Protein AF-A0A931WWY1-F1 (afdb_monomer_lite)

pLDDT: mean 83.51, std 12.84, range [44.84, 96.75]

Radius of gyration: 19.04 Å; chains: 1; bounding box: 41×30×62 Å

Secondary structure (DSSP, 8-state):
-EEEEEEEEEESPPSEEEEETTPPPSEEEEEEETTEEEEEEEEE-GGG-EEEEEEEEEEE-SSS--GGGHHHHHHHHHHHHHHHHHHT-TT-EE-S--EEEEEETTSPPEEEEE-----------HHHHHHHHHHHGGGHHHHHHHHHHH-TTS-HHHHHHHHHHHHHHHHHHTT---GGGT--

Foldseek 3Di:
DKKKKKKWFKPPADQKDKDWPPQDFPDKDWDDDPPDIKIKTWGADPLRHTTMIIIIDPDDPDPDDDPVCVVVVVLLVLLLQLLCCVQPNLPMDIDPDMDMDIGDPPDIDIDMDGDDDHDDDDHGDVVSSVCCSVVCSVVSLLSSLCSLLVRPVDPNVSNVVSVVVNVVVVCVVVVVPPVVVVPD

Structure (mmCIF, N/CA/C/O backbone):
data_AF-A0A931WWY1-F1
#
_entry.id   AF-A0A931WWY1-F1
#
loop_
_atom_site.group_PDB
_atom_site.id
_atom_site.type_symbol
_atom_site.label_atom_id
_atom_site.label_alt_id
_atom_site.label_comp_id
_atom_site.label_asym_id
_atom_site.label_entity_id
_atom_site.label_seq_id
_atom_site.pdbx_PDB_ins_code
_atom_site.Cartn_x
_atom_site.Cartn_y
_atom_site.Cartn_z
_atom_site.occupancy
_atom_site.B_iso_or_equiv
_atom_site.auth_seq_id
_atom_site.auth_comp_id
_atom_site.auth_asym_id
_atom_site.auth_atom_id
_atom_site.pdbx_PDB_model_num
ATOM 1 N N . MET A 1 1 ? -23.315 0.913 13.594 1.00 78.38 1 MET A N 1
ATOM 2 C CA . MET A 1 1 ? -22.359 0.467 12.557 1.00 78.38 1 MET A CA 1
ATOM 3 C C . MET A 1 1 ? -20.974 0.439 13.176 1.00 78.38 1 MET A C 1
ATOM 5 O O . MET A 1 1 ? -20.741 1.192 14.117 1.00 78.38 1 MET A O 1
ATOM 9 N N . LYS A 1 2 ? -20.087 -0.450 12.725 1.00 84.12 2 LYS A N 1
ATOM 10 C CA . LYS A 1 2 ? -18.713 -0.528 13.235 1.00 84.12 2 LYS A CA 1
ATOM 11 C C . LYS A 1 2 ? -17.735 -0.017 12.184 1.00 84.12 2 LYS A C 1
ATOM 13 O O . LYS A 1 2 ? -17.986 -0.111 10.980 1.00 84.12 2 LYS A O 1
ATOM 18 N N . THR A 1 3 ? -16.623 0.532 12.655 1.00 88.44 3 THR A N 1
ATOM 19 C CA . THR A 1 3 ? -15.460 0.836 11.819 1.00 88.44 3 THR A CA 1
ATOM 20 C C . THR A 1 3 ? -14.422 -0.250 12.057 1.00 88.44 3 THR A C 1
ATOM 22 O O . THR A 1 3 ? -14.113 -0.553 13.207 1.00 88.44 3 THR A O 1
ATOM 25 N N . CYS A 1 4 ? -13.887 -0.841 10.993 1.00 90.62 4 CYS A N 1
ATOM 26 C CA . CYS A 1 4 ? -12.737 -1.735 11.100 1.00 90.62 4 CYS A CA 1
ATOM 27 C C . CYS A 1 4 ? -11.473 -0.964 10.720 1.00 90.62 4 CYS A C 1
ATOM 29 O O . CYS A 1 4 ? -11.421 -0.336 9.660 1.00 90.62 4 CYS A O 1
ATOM 31 N N . PHE A 1 5 ? -10.450 -1.022 11.566 1.00 92.94 5 PHE A N 1
ATOM 32 C CA . PHE A 1 5 ? -9.111 -0.569 11.222 1.00 92.94 5 PHE A CA 1
ATOM 33 C C . PHE A 1 5 ? -8.254 -1.771 10.872 1.00 92.94 5 PHE A C 1
ATOM 35 O O . PHE A 1 5 ? -8.105 -2.685 11.675 1.00 92.94 5 PHE A O 1
ATOM 42 N N . TYR A 1 6 ? -7.730 -1.773 9.653 1.00 93.69 6 TYR A N 1
ATOM 43 C CA . TYR A 1 6 ? -6.827 -2.797 9.152 1.00 93.69 6 TYR A CA 1
ATOM 44 C C . TYR A 1 6 ? -5.412 -2.231 9.094 1.00 93.69 6 TYR A C 1
ATOM 46 O O . TYR A 1 6 ? -5.209 -1.167 8.508 1.00 93.69 6 TYR A O 1
ATOM 54 N N . TYR A 1 7 ? -4.447 -2.928 9.683 1.00 93.56 7 TYR A N 1
ATOM 55 C CA . TYR A 1 7 ? -3.092 -2.424 9.861 1.00 93.56 7 TYR A CA 1
ATOM 56 C C . TYR A 1 7 ? -2.078 -3.226 9.049 1.00 93.56 7 TYR A C 1
ATOM 58 O O . TYR A 1 7 ? -2.056 -4.459 9.074 1.00 93.56 7 TYR A O 1
ATOM 66 N N . TRP A 1 8 ? -1.189 -2.501 8.374 1.00 94.50 8 TRP A N 1
ATOM 67 C CA . TRP A 1 8 ? 0.044 -3.025 7.800 1.00 94.50 8 TRP A CA 1
ATOM 68 C C . TRP A 1 8 ? 1.225 -2.374 8.508 1.00 94.50 8 TRP A C 1
ATOM 70 O O . TRP A 1 8 ? 1.466 -1.179 8.332 1.00 94.50 8 TRP A O 1
ATOM 80 N N . LEU A 1 9 ? 1.961 -3.155 9.296 1.00 91.44 9 LEU A N 1
ATOM 81 C CA . LEU A 1 9 ? 3.210 -2.694 9.896 1.00 91.44 9 LEU A CA 1
ATOM 82 C C . LEU A 1 9 ? 4.316 -2.728 8.845 1.00 91.44 9 LEU A C 1
ATOM 84 O O . LEU A 1 9 ? 4.409 -3.679 8.064 1.00 91.44 9 LEU A O 1
ATOM 88 N N . ILE A 1 10 ? 5.135 -1.685 8.825 1.00 90.44 10 ILE A N 1
ATOM 89 C CA . ILE A 1 10 ? 6.253 -1.536 7.898 1.00 90.44 10 ILE A CA 1
ATOM 90 C C . ILE A 1 10 ? 7.523 -1.888 8.669 1.00 90.44 10 ILE A C 1
ATOM 92 O O . ILE A 1 10 ? 7.716 -1.425 9.790 1.00 90.44 10 ILE A O 1
ATOM 96 N N . GLU A 1 11 ? 8.363 -2.749 8.100 1.00 84.38 11 GLU A N 1
ATOM 97 C CA . GLU A 1 11 ? 9.633 -3.107 8.724 1.00 84.38 11 GLU A CA 1
ATOM 98 C C . GLU A 1 11 ? 10.686 -2.028 8.438 1.00 84.38 11 GLU A C 1
ATOM 100 O O . GLU A 1 11 ? 10.772 -1.566 7.302 1.00 84.38 11 GLU A O 1
ATOM 105 N N . PRO A 1 12 ? 11.517 -1.643 9.421 1.00 77.38 12 PRO A N 1
ATOM 106 C CA . PRO A 1 12 ? 11.549 -2.149 10.795 1.00 77.38 12 PRO A CA 1
ATOM 107 C C . PRO A 1 12 ? 10.397 -1.620 11.657 1.00 77.38 12 PRO A C 1
ATOM 109 O O . PRO A 1 12 ? 10.071 -0.435 11.622 1.00 77.38 12 PRO A O 1
ATOM 112 N N . ILE A 1 13 ? 9.833 -2.488 12.495 1.00 71.31 13 ILE A N 1
ATOM 113 C CA . ILE A 1 13 ? 8.749 -2.092 13.398 1.00 71.31 13 ILE A CA 1
ATOM 114 C C . ILE A 1 13 ? 9.356 -1.376 14.617 1.00 71.31 13 ILE A C 1
ATOM 116 O O . ILE A 1 13 ? 10.347 -1.867 15.163 1.00 71.31 13 ILE A O 1
ATOM 120 N N . PRO A 1 14 ? 8.806 -0.229 15.062 1.00 64.69 14 PRO A N 1
ATOM 121 C CA . PRO A 1 14 ? 9.250 0.418 16.294 1.00 64.69 14 PRO A CA 1
ATOM 122 C C . PRO A 1 14 ? 9.032 -0.482 17.520 1.00 64.69 14 PRO A C 1
ATOM 124 O O . PRO A 1 14 ? 8.187 -1.373 17.492 1.00 64.69 14 PRO A O 1
ATOM 127 N N . HIS A 1 15 ? 9.756 -0.203 18.611 1.00 55.88 15 HIS A N 1
ATOM 128 C CA . HIS A 1 15 ? 9.633 -0.945 19.875 1.00 55.88 15 HIS A CA 1
ATOM 129 C C . HIS A 1 15 ? 8.193 -1.055 20.378 1.00 55.88 15 HIS A C 1
ATOM 131 O O . HIS A 1 15 ? 7.748 -2.123 20.794 1.00 55.88 15 HIS A O 1
ATOM 137 N N . GLU A 1 16 ? 7.481 0.062 20.295 1.00 63.44 16 GLU A N 1
ATOM 138 C CA . GLU A 1 16 ? 6.078 0.170 20.638 1.00 63.44 16 GLU A CA 1
ATOM 139 C C . GLU A 1 16 ? 5.353 0.734 19.422 1.00 63.44 16 GLU A C 1
ATOM 141 O O . GLU A 1 16 ? 5.654 1.823 18.925 1.00 63.44 16 GLU A O 1
ATOM 146 N N . PHE A 1 17 ? 4.412 -0.045 18.909 1.00 72.69 17 PHE A N 1
ATOM 147 C CA . PHE A 1 17 ? 3.371 0.455 18.037 1.00 72.69 17 PHE A CA 1
ATOM 148 C C . PHE A 1 17 ? 2.199 0.859 18.930 1.00 72.69 17 PHE A C 1
ATOM 150 O O . PHE A 1 17 ? 1.671 0.022 19.660 1.00 72.69 17 PHE A O 1
ATOM 157 N N . GLU A 1 18 ? 1.776 2.117 18.847 1.00 79.12 18 GLU A N 1
ATOM 158 C CA . GLU A 1 18 ? 0.532 2.583 19.454 1.00 79.12 18 GLU A CA 1
ATOM 159 C C . GLU A 1 18 ? -0.222 3.459 18.445 1.00 79.12 18 GLU A C 1
ATOM 161 O O . GLU A 1 18 ? 0.297 4.453 17.933 1.00 79.12 18 GLU A O 1
ATOM 166 N N . ASP A 1 19 ? -1.453 3.063 18.135 1.00 83.69 19 ASP A N 1
ATOM 167 C CA . ASP A 1 19 ? -2.413 3.877 17.395 1.00 83.69 19 ASP A CA 1
ATOM 168 C C . ASP A 1 19 ? -3.524 4.302 18.358 1.00 83.69 19 ASP A C 1
ATOM 170 O O . ASP A 1 19 ? -4.291 3.473 18.870 1.00 83.69 19 ASP A O 1
ATOM 174 N N . THR A 1 20 ? -3.585 5.604 18.620 1.00 85.19 20 THR A N 1
ATOM 175 C CA . THR A 1 20 ? -4.569 6.238 19.499 1.00 85.19 20 THR A CA 1
ATOM 176 C C . THR A 1 20 ? -5.423 7.229 18.711 1.00 85.19 20 THR A C 1
ATOM 178 O O . THR A 1 20 ? -5.192 7.509 17.535 1.00 85.19 20 THR A O 1
ATOM 181 N N . SER A 1 21 ? -6.430 7.813 19.360 1.00 80.88 21 SER A N 1
ATOM 182 C CA . SER A 1 21 ? -7.186 8.930 18.781 1.00 80.88 21 SER A CA 1
ATOM 183 C C . SER A 1 21 ? -6.345 10.183 18.507 1.00 80.88 21 SER A C 1
ATOM 185 O O . SER A 1 21 ? -6.802 11.055 17.775 1.00 80.88 21 SER A O 1
ATOM 187 N N . GLU A 1 22 ? -5.153 10.291 19.096 1.00 84.25 22 GLU A N 1
ATOM 188 C CA . GLU A 1 22 ? -4.250 11.438 18.938 1.00 84.25 22 GLU A CA 1
ATOM 189 C C . GLU A 1 22 ? -3.204 11.220 17.837 1.00 84.25 22 GLU A C 1
ATOM 191 O O . GLU A 1 22 ? -2.505 12.158 17.460 1.00 84.25 22 GLU A O 1
ATOM 196 N N . SER A 1 23 ? -3.098 10.005 17.291 1.00 87.62 23 SER A N 1
ATOM 197 C CA . SER A 1 23 ? -2.158 9.687 16.220 1.00 87.62 23 SER A CA 1
ATOM 198 C C . SER A 1 23 ? -2.485 10.492 14.957 1.00 87.62 23 SER A C 1
ATOM 200 O O . SER A 1 23 ? -3.556 10.345 14.361 1.00 87.62 23 SER A O 1
ATOM 202 N N . ILE A 1 24 ? -1.540 11.331 14.524 1.00 90.25 24 ILE A N 1
ATOM 203 C CA . ILE A 1 24 ? -1.683 12.177 13.334 1.00 90.25 24 ILE A CA 1
ATOM 204 C C . ILE A 1 24 ? -1.045 11.462 12.136 1.00 90.25 24 ILE A C 1
ATOM 206 O O . ILE A 1 24 ? 0.158 11.189 12.158 1.00 90.25 24 ILE A O 1
ATOM 210 N N . PRO A 1 25 ? -1.811 11.158 11.076 1.00 94.06 25 PRO A N 1
ATOM 211 C CA . PRO A 1 25 ? -1.250 10.558 9.878 1.00 94.06 25 PRO A CA 1
ATOM 212 C C . PRO A 1 25 ? -0.374 11.562 9.130 1.00 94.06 25 PRO A C 1
ATOM 214 O O . PRO A 1 25 ? -0.701 12.744 9.025 1.00 94.06 25 PRO A O 1
ATOM 217 N N . ALA A 1 26 ? 0.708 11.070 8.530 1.00 93.12 26 ALA A N 1
ATOM 218 C CA . ALA A 1 26 ? 1.536 11.861 7.626 1.00 93.12 26 ALA A CA 1
ATOM 219 C C . ALA A 1 26 ? 0.740 12.280 6.383 1.00 93.12 26 ALA A C 1
ATOM 221 O O . ALA A 1 26 ? 0.888 13.389 5.877 1.00 93.12 26 ALA A O 1
ATOM 222 N N . PHE A 1 27 ? -0.127 11.385 5.903 1.00 94.94 27 PHE A N 1
ATOM 223 C CA . PHE A 1 27 ? -1.148 11.699 4.915 1.00 94.94 27 PHE A CA 1
ATOM 224 C C . PHE A 1 27 ? -2.323 10.723 4.993 1.00 94.94 27 PHE A C 1
ATOM 226 O O . PHE A 1 27 ? -2.181 9.588 5.453 1.00 94.94 27 PHE A O 1
ATOM 233 N N . GLU A 1 28 ? -3.457 11.145 4.430 1.00 96.25 28 GLU A N 1
ATOM 234 C CA . GLU A 1 28 ? -4.631 10.304 4.191 1.00 96.25 28 GLU A CA 1
ATOM 235 C C . GLU A 1 28 ? -5.062 10.367 2.722 1.00 96.25 28 GLU A C 1
ATOM 237 O O . GLU A 1 28 ? -4.951 11.408 2.065 1.00 96.25 28 GLU A O 1
ATOM 242 N N . ILE A 1 29 ? -5.545 9.241 2.195 1.00 94.75 29 ILE A N 1
ATOM 243 C CA . ILE A 1 29 ? -6.011 9.088 0.816 1.00 94.75 29 ILE A CA 1
ATOM 244 C C . ILE A 1 29 ? -7.332 8.305 0.818 1.00 94.75 29 ILE A C 1
ATOM 246 O O . ILE A 1 29 ? -7.396 7.211 1.388 1.00 94.75 29 ILE A O 1
ATOM 250 N N . PRO A 1 30 ? -8.391 8.810 0.159 1.00 95.31 30 PRO A N 1
ATOM 251 C CA . PRO A 1 30 ? -9.622 8.053 -0.016 1.00 95.31 30 PRO A CA 1
ATOM 252 C C . PRO A 1 30 ? -9.432 6.937 -1.053 1.00 95.31 30 PRO A C 1
ATOM 254 O O . PRO A 1 30 ? -9.005 7.183 -2.181 1.00 95.31 30 PRO A O 1
ATOM 257 N N . ILE A 1 31 ? -9.811 5.713 -0.694 1.00 92.50 31 ILE A N 1
ATOM 258 C CA . ILE A 1 31 ? -9.846 4.542 -1.573 1.00 92.50 31 ILE A CA 1
ATOM 259 C C . ILE A 1 31 ? -11.309 4.229 -1.883 1.00 92.50 31 ILE A C 1
ATOM 261 O O . ILE A 1 31 ? -12.084 3.876 -0.994 1.00 92.50 31 ILE A O 1
ATOM 265 N N . ARG A 1 32 ? -11.707 4.374 -3.149 1.00 90.00 32 ARG A N 1
ATOM 266 C CA . ARG A 1 32 ? -13.070 4.063 -3.599 1.00 90.00 32 ARG A CA 1
ATOM 267 C C . ARG A 1 32 ? -13.153 2.613 -4.056 1.00 90.00 32 ARG A C 1
ATOM 269 O O . ARG A 1 32 ? -12.385 2.202 -4.922 1.00 90.00 32 ARG A O 1
ATOM 276 N N . PHE A 1 33 ? -14.108 1.866 -3.514 1.00 86.12 33 PHE A N 1
ATOM 277 C CA . PHE A 1 33 ? -14.400 0.498 -3.928 1.00 86.12 33 PHE A CA 1
ATOM 278 C C . PHE A 1 33 ? -15.914 0.316 -4.058 1.00 86.12 33 PHE A C 1
ATOM 280 O O . PHE A 1 33 ? -16.656 0.368 -3.077 1.00 86.12 33 PHE A O 1
ATOM 287 N N . GLY A 1 34 ? -16.388 0.171 -5.297 1.00 86.06 34 GLY A N 1
ATOM 288 C CA . GLY A 1 34 ? -17.818 0.246 -5.593 1.00 86.06 34 GLY A CA 1
ATOM 289 C C . GLY A 1 34 ? -18.390 1.617 -5.215 1.00 86.06 34 GLY A C 1
ATOM 290 O O . GLY A 1 34 ? -17.890 2.651 -5.655 1.00 86.06 34 GLY A O 1
ATOM 291 N N . THR A 1 35 ? -19.436 1.622 -4.389 1.00 86.12 35 THR A N 1
ATOM 292 C CA . THR A 1 35 ? -20.101 2.834 -3.880 1.00 86.12 35 THR A CA 1
ATOM 293 C C . THR A 1 35 ? -19.552 3.313 -2.534 1.00 86.12 35 THR A C 1
ATOM 295 O O . THR A 1 35 ? -19.934 4.385 -2.064 1.00 86.12 35 THR A O 1
ATOM 298 N N . VAL A 1 36 ? -18.654 2.547 -1.906 1.00 88.81 36 VAL A N 1
ATOM 299 C CA . VAL A 1 36 ? -18.123 2.835 -0.569 1.00 88.81 36 VAL A CA 1
ATOM 300 C C . VAL A 1 36 ? -16.744 3.482 -0.681 1.00 88.81 36 VAL A C 1
ATOM 302 O O . VAL A 1 36 ? -15.930 3.134 -1.539 1.00 88.81 36 VAL A O 1
ATOM 305 N N . THR A 1 37 ? -16.482 4.455 0.193 1.00 91.38 37 THR A N 1
ATOM 306 C CA . THR A 1 37 ? -15.162 5.079 0.336 1.00 91.38 37 THR A CA 1
ATOM 307 C C . THR A 1 37 ? -14.530 4.645 1.652 1.00 91.38 37 THR A C 1
ATOM 309 O O . THR A 1 37 ? -15.119 4.796 2.724 1.00 91.38 37 THR A O 1
ATOM 312 N N . HIS A 1 38 ? -13.320 4.115 1.548 1.00 93.50 38 HIS A N 1
ATOM 313 C CA . HIS A 1 38 ? -12.429 3.780 2.650 1.00 93.50 38 HIS A CA 1
ATOM 314 C C . HIS A 1 38 ? -11.319 4.829 2.735 1.00 93.50 38 HIS A C 1
ATOM 316 O O . HIS A 1 38 ? -11.075 5.547 1.765 1.00 93.50 38 HIS A O 1
ATOM 322 N N . THR A 1 39 ? -10.623 4.915 3.865 1.00 95.88 39 THR A N 1
ATOM 323 C CA . THR A 1 39 ? -9.515 5.872 4.023 1.00 95.88 39 THR A CA 1
ATOM 324 C C . THR A 1 39 ? -8.233 5.131 4.340 1.00 95.88 39 THR A C 1
ATOM 326 O O . THR A 1 39 ? -8.159 4.450 5.359 1.00 95.88 39 THR A O 1
ATOM 329 N N . LEU A 1 40 ? -7.230 5.260 3.476 1.00 96.75 40 LEU A N 1
ATOM 330 C CA . LEU A 1 40 ? -5.870 4.807 3.742 1.00 96.75 40 LEU A CA 1
ATOM 331 C C . LEU A 1 40 ? -5.091 5.947 4.388 1.00 96.75 40 LEU A C 1
ATOM 333 O O . LEU A 1 40 ? -5.066 7.051 3.853 1.00 96.75 40 LEU A O 1
ATOM 337 N N . ALA A 1 41 ? -4.423 5.667 5.494 1.00 96.62 41 ALA A N 1
ATOM 338 C CA . ALA A 1 41 ? -3.564 6.605 6.193 1.00 96.62 41 ALA A CA 1
ATOM 339 C C . ALA A 1 41 ? -2.168 5.998 6.364 1.00 96.62 41 ALA A C 1
ATOM 341 O O . ALA A 1 41 ? -2.055 4.818 6.702 1.00 96.62 41 ALA A O 1
ATOM 342 N N . LEU A 1 42 ? -1.119 6.789 6.133 1.00 95.38 42 LEU A N 1
ATOM 343 C CA . LEU A 1 42 ? 0.262 6.408 6.439 1.00 95.38 42 LEU A CA 1
ATOM 344 C C . LEU A 1 42 ? 0.733 7.180 7.665 1.00 95.38 42 LEU A C 1
ATOM 346 O O . LEU A 1 42 ? 0.598 8.402 7.718 1.00 95.38 42 LEU A O 1
ATOM 350 N N . PHE A 1 43 ? 1.333 6.473 8.612 1.00 93.38 43 PHE A N 1
ATOM 351 C CA . PHE A 1 43 ? 1.896 7.044 9.824 1.00 93.38 43 PHE A CA 1
ATOM 352 C C . PHE A 1 43 ? 3.411 6.936 9.780 1.00 93.38 43 PHE A C 1
ATOM 354 O O . PHE A 1 43 ? 3.977 5.908 9.391 1.00 93.38 43 PHE A O 1
ATOM 361 N N . VAL A 1 44 ? 4.059 8.031 10.159 1.00 89.81 44 VAL A N 1
ATOM 362 C CA . VAL A 1 44 ? 5.512 8.134 10.208 1.00 89.81 44 VAL A CA 1
ATOM 363 C C . VAL A 1 44 ? 5.935 8.444 11.632 1.00 89.81 44 VAL A C 1
ATOM 365 O O . VAL A 1 44 ? 5.272 9.210 12.326 1.00 89.81 44 VAL A O 1
ATOM 368 N N . GLY A 1 45 ? 7.032 7.833 12.054 1.00 83.75 45 GLY A N 1
ATOM 369 C CA . GLY A 1 45 ? 7.651 8.100 13.340 1.00 83.75 45 GLY A CA 1
ATOM 370 C C . GLY A 1 45 ? 8.624 9.268 13.278 1.00 83.75 45 GLY A C 1
ATOM 371 O O . GLY A 1 45 ? 8.730 9.992 12.280 1.00 83.75 45 GLY A O 1
ATOM 372 N N . ASP A 1 46 ? 9.411 9.387 14.341 1.00 77.44 46 ASP A N 1
ATOM 373 C CA . ASP A 1 46 ? 10.484 10.368 14.431 1.00 77.44 46 ASP A CA 1
ATOM 374 C C . ASP A 1 46 ? 11.474 10.229 13.264 1.00 77.44 46 ASP A C 1
ATOM 376 O O . ASP A 1 46 ? 11.959 9.143 12.937 1.00 77.44 46 ASP A O 1
ATOM 380 N N . GLY A 1 47 ? 11.784 11.355 12.616 1.00 76.44 47 GLY A N 1
ATOM 381 C CA . GLY A 1 47 ? 12.654 11.388 11.435 1.00 76.44 47 GLY A CA 1
ATOM 382 C C . GLY A 1 47 ? 11.970 10.994 10.120 1.00 76.44 47 GLY A C 1
ATOM 383 O O . GLY A 1 47 ? 12.654 10.828 9.111 1.00 76.44 47 GLY A O 1
ATOM 384 N N . GLY A 1 48 ? 10.640 10.857 10.109 1.00 81.56 48 GLY A N 1
ATOM 385 C CA . GLY A 1 48 ? 9.854 10.585 8.904 1.00 81.56 48 GLY A CA 1
ATOM 386 C C . GLY A 1 48 ? 9.822 9.112 8.493 1.00 81.56 48 GLY A C 1
ATOM 387 O O . GLY A 1 48 ? 9.303 8.796 7.430 1.00 81.56 48 GLY A O 1
ATOM 388 N N . LEU A 1 49 ? 10.347 8.198 9.309 1.00 84.25 49 LEU A N 1
ATOM 389 C CA . LEU A 1 49 ? 10.338 6.765 9.011 1.00 84.25 49 LEU A CA 1
ATOM 39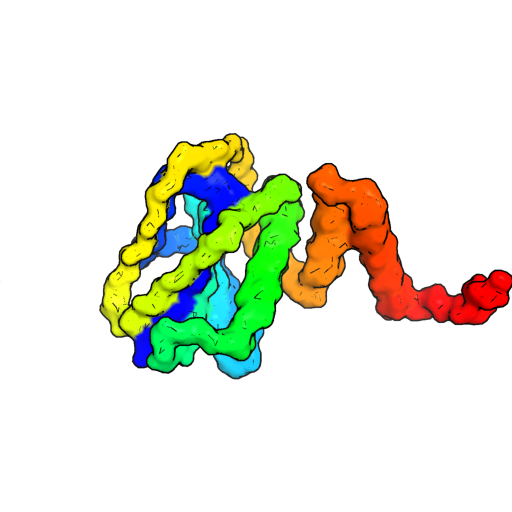0 C C . LEU A 1 49 ? 8.900 6.228 8.928 1.00 84.25 49 LEU A C 1
ATOM 392 O O . LEU A 1 49 ? 8.175 6.356 9.916 1.00 84.25 49 LEU A O 1
ATOM 396 N N . PRO A 1 50 ? 8.468 5.614 7.809 1.00 89.81 50 PRO A N 1
ATOM 397 C CA . PRO A 1 50 ? 7.170 4.947 7.745 1.00 89.81 50 PRO A CA 1
ATOM 398 C C . PRO A 1 50 ? 7.092 3.827 8.789 1.00 89.81 50 PRO A C 1
ATOM 400 O O . PRO A 1 50 ? 7.932 2.935 8.787 1.00 89.81 50 PRO A O 1
ATOM 403 N N . GLN A 1 51 ? 6.094 3.874 9.673 1.00 89.44 51 GLN A N 1
ATOM 404 C CA . GLN A 1 51 ? 5.924 2.875 10.739 1.00 89.44 51 GLN A CA 1
ATOM 405 C C . GLN A 1 51 ? 4.807 1.890 10.412 1.00 89.44 51 GLN A C 1
ATOM 407 O O . GLN A 1 51 ? 4.951 0.678 10.563 1.00 89.44 51 GLN A O 1
ATOM 412 N N . TYR A 1 52 ? 3.670 2.411 9.959 1.00 92.62 52 TYR A N 1
ATOM 413 C CA . TYR A 1 52 ? 2.523 1.598 9.597 1.00 92.62 52 TYR A CA 1
ATOM 414 C C . TYR A 1 52 ? 1.590 2.350 8.659 1.00 92.62 52 TYR A C 1
ATOM 416 O O . TYR A 1 52 ? 1.566 3.582 8.603 1.00 92.62 52 TYR A O 1
ATOM 424 N N . ALA A 1 53 ? 0.777 1.584 7.945 1.00 95.00 53 ALA A N 1
ATOM 425 C CA . ALA A 1 53 ? -0.382 2.089 7.240 1.00 95.00 53 ALA A CA 1
ATOM 426 C C . ALA A 1 53 ? -1.657 1.503 7.845 1.00 95.00 53 ALA A C 1
ATOM 428 O O . ALA A 1 53 ? -1.708 0.328 8.211 1.00 95.00 53 ALA A O 1
ATOM 429 N N . ARG A 1 54 ? -2.695 2.331 7.925 1.00 95.19 54 ARG A N 1
ATOM 430 C CA . ARG A 1 54 ? -4.015 1.969 8.440 1.00 95.19 54 ARG A CA 1
ATOM 431 C C . ARG A 1 54 ? -5.050 2.186 7.353 1.00 95.19 54 ARG A C 1
ATOM 433 O O . ARG A 1 54 ? -5.175 3.294 6.835 1.00 95.19 54 ARG A O 1
ATOM 440 N N . LEU A 1 55 ? -5.833 1.160 7.044 1.00 95.56 55 LEU A N 1
ATOM 441 C CA . LEU A 1 55 ? -7.030 1.299 6.227 1.00 95.56 55 LEU A CA 1
ATOM 442 C C . LEU A 1 55 ? -8.268 1.317 7.123 1.00 95.56 55 LEU A C 1
ATOM 444 O O . LEU A 1 55 ? -8.565 0.354 7.831 1.00 95.56 55 LEU A O 1
ATOM 448 N N . ARG A 1 56 ? -9.011 2.420 7.062 1.00 94.38 56 ARG A N 1
ATOM 449 C CA . ARG A 1 56 ? -10.321 2.579 7.686 1.00 94.38 56 ARG A CA 1
ATOM 450 C C . ARG A 1 56 ? -11.403 2.016 6.774 1.00 94.38 56 ARG A C 1
ATOM 452 O O . ARG A 1 56 ? -11.762 2.629 5.767 1.00 94.38 56 ARG A O 1
ATOM 459 N N . LEU A 1 57 ? -11.950 0.872 7.167 1.00 92.19 57 LEU A N 1
ATOM 460 C CA . LEU A 1 57 ? -13.102 0.245 6.537 1.00 92.19 57 LEU A CA 1
ATOM 461 C C . LEU A 1 57 ? -14.389 0.728 7.218 1.00 92.19 57 LEU A C 1
ATOM 463 O O . LEU A 1 57 ? -14.678 0.392 8.368 1.00 92.19 57 LEU A O 1
ATOM 467 N N . SER A 1 58 ? -15.148 1.543 6.492 1.00 86.75 58 SER A N 1
ATOM 468 C CA . SER A 1 58 ? -16.469 2.029 6.890 1.00 86.75 58 SER A CA 1
ATOM 469 C C . SER A 1 58 ? -17.556 0.975 6.650 1.00 86.75 58 SER A C 1
ATOM 471 O O . SER A 1 58 ? -17.405 0.109 5.790 1.00 86.75 58 SER A O 1
ATOM 473 N N . ASN A 1 59 ? -18.682 1.118 7.352 1.00 83.75 59 ASN A N 1
ATOM 474 C CA . ASN A 1 59 ? -19.923 0.363 7.131 1.00 83.75 59 ASN A CA 1
ATOM 475 C C . ASN A 1 59 ? -19.801 -1.150 7.351 1.00 83.75 59 ASN A C 1
ATOM 477 O O . ASN A 1 59 ? -20.381 -1.941 6.612 1.00 83.75 59 ASN A O 1
ATOM 481 N N . ILE A 1 60 ? -19.064 -1.556 8.384 1.00 85.56 60 ILE A N 1
ATOM 482 C CA . ILE A 1 60 ? -18.954 -2.964 8.748 1.00 85.56 60 ILE A CA 1
ATOM 483 C C . ILE A 1 60 ? -20.100 -3.343 9.701 1.00 85.56 60 ILE A C 1
ATOM 485 O O . ILE A 1 60 ? -20.285 -2.722 10.754 1.00 85.56 60 ILE A O 1
ATOM 489 N N . GLU A 1 61 ? -20.886 -4.349 9.310 1.00 82.31 61 GLU A N 1
ATOM 490 C CA . GLU A 1 61 ? -22.043 -4.841 10.076 1.00 82.31 61 GLU A CA 1
ATOM 491 C C . GLU A 1 61 ? -21.644 -5.875 11.138 1.00 82.31 61 GLU A C 1
ATOM 493 O O . GLU A 1 61 ? -22.144 -5.843 12.261 1.00 82.31 61 GLU A O 1
ATOM 498 N N . THR A 1 62 ? -20.702 -6.759 10.805 1.00 82.19 62 THR A N 1
ATOM 499 C CA . THR A 1 62 ? -20.244 -7.871 11.653 1.00 82.19 62 THR A CA 1
ATOM 500 C C . THR A 1 62 ? -18.778 -7.713 12.036 1.00 82.19 62 THR A C 1
ATOM 502 O O . THR A 1 62 ? -18.016 -7.125 11.283 1.00 82.19 62 THR A O 1
ATOM 505 N N . GLU A 1 63 ? -18.329 -8.302 13.146 1.00 83.50 63 GLU A N 1
ATOM 506 C CA . GLU A 1 63 ? -16.900 -8.334 13.53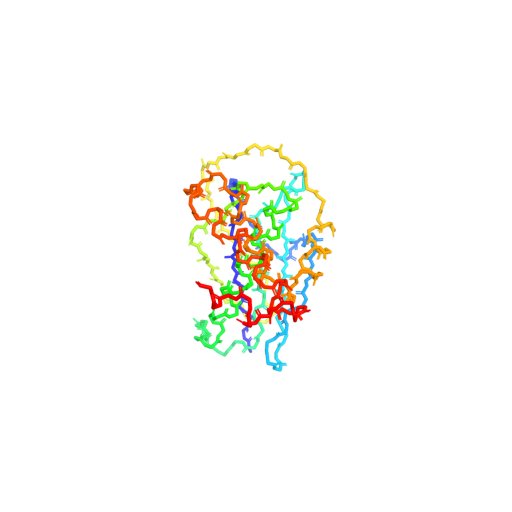6 1.00 83.50 63 GLU A CA 1
ATOM 507 C C . GLU A 1 63 ? -16.069 -9.313 12.691 1.00 83.50 63 GLU A C 1
ATOM 509 O O . GLU A 1 63 ? -15.258 -10.078 13.196 1.00 83.50 63 GLU A O 1
ATOM 514 N N . ASN A 1 64 ? -16.289 -9.293 11.382 1.00 83.12 64 ASN A N 1
ATOM 515 C CA . ASN A 1 64 ? -15.570 -10.063 10.388 1.00 83.12 64 ASN A CA 1
ATOM 516 C C . ASN A 1 64 ? -15.324 -9.166 9.179 1.00 83.12 64 ASN A C 1
ATOM 518 O O . ASN A 1 64 ? -16.193 -8.383 8.789 1.00 83.12 64 ASN A O 1
ATOM 522 N N . ILE A 1 65 ? -14.143 -9.295 8.579 1.00 85.81 65 ILE A N 1
ATOM 523 C CA . ILE A 1 65 ? -13.835 -8.617 7.322 1.00 85.81 65 ILE A CA 1
ATOM 524 C C . ILE A 1 65 ? -14.607 -9.335 6.210 1.00 85.81 65 ILE A C 1
ATOM 526 O O . ILE A 1 65 ? -14.412 -10.539 6.034 1.00 85.81 65 ILE A O 1
ATOM 530 N N . PRO A 1 66 ? -15.460 -8.635 5.444 1.00 86.31 66 PRO A N 1
ATOM 531 C CA . PRO A 1 66 ? -16.171 -9.248 4.332 1.00 86.31 66 PRO A CA 1
ATOM 532 C C . PRO A 1 66 ? -15.196 -9.787 3.282 1.00 86.31 66 PRO A C 1
ATOM 534 O O . PRO A 1 66 ? -14.306 -9.063 2.833 1.00 86.31 66 PRO A O 1
ATOM 537 N N . GLU A 1 67 ? -15.399 -11.024 2.825 1.00 87.62 67 GLU A N 1
ATOM 538 C CA . GLU A 1 67 ? -14.531 -11.651 1.815 1.00 87.62 67 GLU A CA 1
ATOM 539 C C . GLU A 1 67 ? -14.436 -10.825 0.523 1.00 87.62 67 GLU A C 1
ATOM 541 O O . GLU A 1 67 ? -13.374 -10.732 -0.090 1.00 87.62 67 GLU A O 1
ATOM 546 N N . ALA A 1 68 ? -15.521 -10.135 0.157 1.00 88.38 68 ALA A N 1
ATOM 547 C CA . ALA A 1 68 ? -15.579 -9.250 -1.004 1.00 88.38 68 ALA A CA 1
ATOM 548 C C . ALA A 1 68 ? -14.564 -8.086 -0.960 1.00 88.38 68 ALA A C 1
ATOM 550 O O . ALA A 1 68 ? -14.229 -7.525 -2.003 1.00 88.38 68 ALA A O 1
ATOM 551 N N . ILE A 1 69 ? -14.071 -7.717 0.228 1.00 90.12 69 ILE A N 1
ATOM 552 C CA . ILE A 1 69 ? -13.094 -6.636 0.434 1.00 90.12 69 ILE A CA 1
ATOM 553 C C . ILE A 1 69 ? -11.647 -7.158 0.372 1.00 90.12 69 ILE A C 1
ATOM 555 O O . ILE A 1 69 ? -10.729 -6.380 0.111 1.00 90.12 69 ILE A O 1
ATOM 559 N N . LEU A 1 70 ? -11.415 -8.466 0.533 1.00 90.50 70 LEU A N 1
ATOM 560 C CA . LEU A 1 70 ? -10.065 -9.049 0.552 1.00 90.50 70 LEU A CA 1
ATOM 561 C C . LEU A 1 70 ? -9.231 -8.734 -0.706 1.00 90.50 70 LEU A C 1
ATOM 563 O O . LEU A 1 70 ? -8.065 -8.366 -0.547 1.00 90.50 70 LEU A O 1
ATOM 567 N N . PRO A 1 71 ? -9.778 -8.781 -1.941 1.00 91.81 71 PRO A N 1
ATOM 568 C CA . PRO A 1 71 ? -9.007 -8.420 -3.133 1.00 91.81 71 PRO A CA 1
ATOM 569 C C . PRO A 1 71 ? -8.543 -6.959 -3.122 1.00 91.81 71 PRO A C 1
ATOM 571 O O . PRO A 1 71 ? -7.434 -6.646 -3.553 1.00 91.81 71 PRO A O 1
ATOM 574 N N . MET A 1 72 ? -9.373 -6.056 -2.595 1.00 93.38 72 MET A N 1
ATOM 575 C CA . MET A 1 72 ? -9.038 -4.639 -2.461 1.00 93.38 72 MET A CA 1
ATOM 576 C C . MET A 1 72 ? -7.948 -4.431 -1.407 1.00 93.38 72 MET A C 1
ATOM 578 O O . MET A 1 72 ? -6.992 -3.709 -1.677 1.00 93.38 72 MET A O 1
ATOM 582 N N . LEU A 1 73 ? -8.029 -5.113 -0.259 1.00 93.50 73 LEU A N 1
ATOM 583 C CA . LEU A 1 73 ? -6.970 -5.086 0.757 1.00 93.50 73 LEU A CA 1
ATOM 584 C C . LEU A 1 73 ? -5.629 -5.538 0.182 1.00 93.50 73 LEU A C 1
ATOM 586 O O . LEU A 1 73 ? -4.622 -4.860 0.376 1.00 93.50 73 LEU A O 1
ATOM 590 N N . GLN A 1 74 ? -5.622 -6.644 -0.562 1.00 93.19 74 GLN A N 1
ATOM 591 C CA . GLN A 1 74 ? -4.414 -7.147 -1.207 1.00 93.19 74 GLN A CA 1
ATOM 592 C C . GLN A 1 74 ? -3.873 -6.150 -2.241 1.00 93.19 74 GLN A C 1
ATOM 594 O O . GLN A 1 74 ? -2.687 -5.832 -2.217 1.00 93.19 74 GLN A O 1
ATOM 599 N N . SER A 1 75 ? -4.734 -5.592 -3.097 1.00 93.50 75 SER A N 1
ATOM 600 C CA . SER A 1 75 ? -4.318 -4.605 -4.100 1.00 93.50 75 SER A CA 1
ATOM 601 C C . SER A 1 75 ? -3.754 -3.330 -3.470 1.00 93.50 75 SER A C 1
ATOM 603 O O . SER A 1 75 ? -2.788 -2.774 -3.989 1.00 93.50 75 SER A O 1
ATOM 605 N N . VAL A 1 76 ? -4.342 -2.852 -2.370 1.00 95.06 76 VAL A N 1
ATOM 606 C CA . VAL A 1 76 ? -3.852 -1.673 -1.642 1.00 95.06 76 VAL A CA 1
ATOM 607 C C . VAL A 1 76 ? -2.515 -1.979 -0.973 1.00 95.06 76 VAL A C 1
ATOM 609 O O . VAL A 1 76 ? -1.598 -1.167 -1.074 1.00 95.06 76 VAL A O 1
ATOM 612 N N . LYS A 1 77 ? -2.377 -3.153 -0.345 1.00 95.12 77 LYS A N 1
ATOM 613 C CA . LYS A 1 77 ? -1.131 -3.624 0.273 1.00 95.12 77 LYS A CA 1
ATOM 614 C C . LYS A 1 77 ? 0.015 -3.682 -0.738 1.00 95.12 77 LYS A C 1
ATOM 616 O O . LYS A 1 77 ? 1.084 -3.140 -0.470 1.00 95.12 77 LYS A O 1
ATOM 621 N N . GLU A 1 78 ? -0.206 -4.331 -1.882 1.00 94.50 78 GLU A N 1
ATOM 622 C CA . GLU A 1 78 ? 0.795 -4.466 -2.948 1.00 94.50 78 GLU A CA 1
ATOM 623 C C . GLU A 1 78 ? 1.198 -3.103 -3.514 1.00 94.50 78 GLU A C 1
ATOM 625 O O . GLU A 1 78 ? 2.384 -2.802 -3.622 1.00 94.50 78 GLU A O 1
ATOM 630 N N . HIS A 1 79 ? 0.222 -2.237 -3.797 1.00 95.69 79 HIS A N 1
ATOM 631 C CA . HIS A 1 79 ? 0.520 -0.899 -4.303 1.00 95.69 79 HIS A CA 1
ATOM 632 C C . HIS A 1 79 ? 1.297 -0.060 -3.286 1.00 95.69 79 H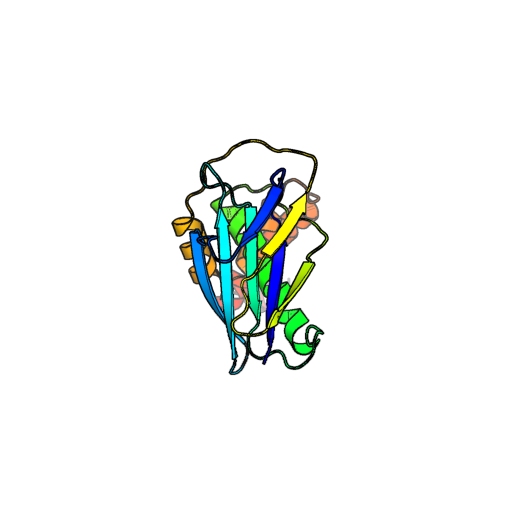IS A C 1
ATOM 634 O O . HIS A 1 79 ? 2.286 0.582 -3.634 1.00 95.69 79 HIS A O 1
ATOM 640 N N . LEU A 1 80 ? 0.896 -0.103 -2.011 1.00 95.31 80 LEU A N 1
ATOM 641 C CA . LEU A 1 80 ? 1.579 0.599 -0.928 1.00 95.31 80 LEU A CA 1
ATOM 642 C C . LEU A 1 80 ? 3.054 0.195 -0.843 1.00 95.31 80 LEU A C 1
ATOM 644 O O . LEU A 1 80 ? 3.918 1.071 -0.813 1.00 95.31 80 LEU A O 1
ATOM 648 N N . ILE A 1 81 ? 3.358 -1.108 -0.826 1.00 94.50 81 ILE A N 1
ATOM 649 C CA . ILE A 1 81 ? 4.747 -1.564 -0.700 1.00 94.50 81 ILE A CA 1
ATOM 650 C C . ILE A 1 81 ? 5.579 -1.211 -1.935 1.00 94.50 81 ILE A C 1
ATOM 652 O O . ILE A 1 81 ? 6.728 -0.794 -1.790 1.00 94.50 81 ILE A O 1
ATOM 656 N N . SER A 1 82 ? 5.008 -1.294 -3.141 1.00 93.75 82 SER A N 1
ATOM 657 C CA . SER A 1 82 ? 5.689 -0.861 -4.366 1.00 93.75 82 SER A CA 1
ATOM 658 C C . SER A 1 82 ? 6.019 0.629 -4.325 1.00 93.75 82 SER A C 1
ATOM 660 O O . SER A 1 82 ? 7.149 1.014 -4.621 1.00 93.75 82 SER A O 1
ATOM 662 N N . VAL A 1 83 ? 5.076 1.470 -3.894 1.00 94.88 83 VAL A N 1
ATOM 663 C CA . VAL A 1 83 ? 5.309 2.912 -3.750 1.00 94.88 83 VAL A CA 1
ATOM 664 C C . VAL A 1 83 ? 6.425 3.175 -2.743 1.00 94.88 83 VAL A C 1
ATOM 666 O O . VAL A 1 83 ? 7.372 3.883 -3.077 1.00 94.88 83 VAL A O 1
ATOM 669 N N . LEU A 1 84 ? 6.368 2.563 -1.555 1.00 92.50 84 LEU A N 1
ATOM 670 C CA . LEU A 1 84 ? 7.395 2.728 -0.522 1.00 92.50 84 LEU A CA 1
ATOM 671 C C . LEU A 1 84 ? 8.784 2.311 -1.020 1.00 92.50 84 LEU A C 1
ATOM 673 O O . LEU A 1 84 ? 9.752 3.033 -0.784 1.00 92.50 84 LEU A O 1
ATOM 677 N N . ARG A 1 85 ? 8.889 1.211 -1.773 1.00 92.62 85 ARG A N 1
ATOM 678 C CA . ARG A 1 85 ? 10.165 0.757 -2.348 1.00 92.62 85 ARG A CA 1
ATOM 679 C C . ARG A 1 85 ? 10.765 1.736 -3.351 1.00 92.62 85 ARG A C 1
ATOM 681 O O . ARG A 1 85 ? 11.983 1.859 -3.430 1.00 92.62 85 ARG A O 1
ATOM 688 N N . VAL A 1 86 ? 9.929 2.452 -4.101 1.00 90.69 86 VAL A N 1
ATOM 689 C CA . VAL A 1 86 ? 10.395 3.469 -5.058 1.00 90.69 86 VAL A CA 1
ATOM 690 C C . VAL A 1 86 ? 10.736 4.788 -4.372 1.00 90.69 86 VAL A C 1
ATOM 692 O O . VAL A 1 86 ? 11.685 5.464 -4.767 1.00 90.69 86 VAL A O 1
ATOM 695 N N . THR A 1 87 ? 9.949 5.202 -3.381 1.00 91.12 87 THR A N 1
ATOM 696 C CA . THR A 1 87 ? 10.077 6.543 -2.794 1.00 91.12 87 THR A CA 1
ATOM 697 C C . THR A 1 87 ? 10.992 6.615 -1.585 1.00 91.12 87 THR A C 1
ATOM 699 O O . THR A 1 87 ? 11.454 7.711 -1.273 1.00 91.12 87 THR A O 1
ATOM 702 N N . PHE A 1 88 ? 11.212 5.491 -0.902 1.00 86.94 88 PHE A N 1
ATOM 703 C CA . PHE A 1 88 ? 11.880 5.449 0.391 1.00 86.94 88 PHE A CA 1
ATOM 704 C C . PHE A 1 88 ? 13.088 4.502 0.395 1.00 86.94 88 PHE A C 1
ATOM 706 O O . PHE A 1 88 ? 14.218 4.976 0.313 1.00 86.94 88 PHE A O 1
ATOM 713 N N . ASP A 1 89 ? 12.865 3.187 0.447 1.00 87.00 89 ASP A N 1
ATOM 714 C CA . ASP A 1 89 ? 13.938 2.186 0.483 1.00 87.00 89 ASP A CA 1
ATOM 715 C C . ASP A 1 89 ? 13.551 0.953 -0.359 1.00 87.00 89 ASP A C 1
ATOM 717 O O . ASP A 1 89 ? 12.554 0.294 -0.043 1.00 87.00 89 ASP A O 1
ATOM 721 N N . PRO A 1 90 ? 14.333 0.599 -1.403 1.00 86.75 90 PRO A N 1
ATOM 722 C CA . PRO A 1 90 ? 14.083 -0.565 -2.257 1.00 86.75 90 PRO A CA 1
ATOM 723 C C . PRO A 1 90 ? 13.952 -1.896 -1.508 1.00 86.75 90 PRO A C 1
ATOM 725 O O . PRO A 1 90 ? 13.329 -2.830 -2.018 1.00 86.75 90 PRO A O 1
ATOM 728 N N . GLN A 1 91 ? 14.538 -2.009 -0.316 1.00 86.81 91 GLN A N 1
ATOM 729 C CA . GLN A 1 91 ? 14.494 -3.215 0.505 1.00 86.81 91 GLN A CA 1
ATOM 730 C C . GLN A 1 91 ? 13.276 -3.281 1.430 1.00 86.81 91 GLN A C 1
ATOM 732 O O . GLN A 1 91 ? 13.071 -4.328 2.042 1.00 86.81 91 GLN A O 1
ATOM 737 N N . MET A 1 92 ? 12.419 -2.251 1.465 1.00 87.81 92 MET A N 1
ATOM 738 C CA . MET A 1 92 ? 11.232 -2.220 2.325 1.00 87.81 92 MET A CA 1
ATOM 739 C C . MET A 1 92 ? 10.381 -3.485 2.232 1.00 87.81 92 MET A C 1
ATOM 741 O O . MET A 1 92 ? 10.098 -4.024 1.147 1.00 87.81 92 MET A O 1
ATOM 745 N N . THR A 1 93 ? 9.921 -3.917 3.399 1.00 89.25 93 THR A N 1
ATOM 746 C CA . THR A 1 93 ? 9.026 -5.053 3.606 1.00 89.25 93 THR A CA 1
ATOM 747 C C . THR A 1 93 ? 7.921 -4.670 4.580 1.00 89.25 93 THR A C 1
ATOM 749 O O . THR A 1 93 ? 8.049 -3.750 5.385 1.00 89.25 93 THR A O 1
ATOM 752 N N . LEU A 1 94 ? 6.788 -5.356 4.456 1.00 89.75 94 LEU A N 1
ATOM 753 C CA . LEU A 1 94 ? 5.724 -5.293 5.448 1.00 89.75 94 LEU A CA 1
ATOM 754 C C . LEU A 1 94 ? 5.882 -6.482 6.383 1.00 89.75 94 LEU A C 1
ATOM 756 O O . LEU A 1 94 ? 6.207 -7.579 5.922 1.00 89.75 94 LEU A O 1
ATOM 760 N N . PHE A 1 95 ? 5.553 -6.287 7.654 1.00 87.19 95 PHE A N 1
ATOM 761 C CA . PHE A 1 95 ? 5.426 -7.396 8.584 1.00 87.19 95 PHE A CA 1
ATOM 762 C C . PHE A 1 95 ? 4.386 -8.394 8.044 1.00 87.19 95 PHE A C 1
ATOM 764 O O . PHE A 1 95 ? 3.300 -7.980 7.612 1.00 87.19 95 PHE A O 1
ATOM 771 N N . PRO A 1 96 ? 4.681 -9.705 8.031 1.00 81.12 96 PRO A N 1
ATOM 772 C CA . PRO A 1 96 ? 3.857 -10.686 7.327 1.00 81.12 96 PRO A CA 1
ATOM 773 C C . PRO A 1 96 ? 2.465 -10.882 7.938 1.00 81.12 96 PRO A C 1
ATOM 775 O O . PRO A 1 96 ? 1.574 -11.375 7.244 1.00 81.12 96 PRO A O 1
ATOM 778 N N . TYR A 1 97 ? 2.260 -10.478 9.193 1.00 80.12 97 TYR A N 1
ATOM 779 C CA . TYR A 1 97 ? 1.000 -10.645 9.912 1.00 80.12 97 TYR A CA 1
ATOM 780 C C . TYR A 1 97 ? 0.257 -9.309 10.025 1.00 80.12 97 TYR A C 1
ATOM 782 O O . TYR A 1 97 ? 0.521 -8.537 10.950 1.00 80.12 97 TYR A O 1
ATOM 790 N N . PRO A 1 98 ? -0.669 -8.999 9.098 1.00 81.38 98 PRO A N 1
ATOM 791 C CA . PRO A 1 98 ? -1.588 -7.897 9.317 1.00 81.38 98 PRO A CA 1
ATOM 792 C C . PRO A 1 98 ? -2.515 -8.231 10.488 1.00 81.38 98 PRO A C 1
ATOM 794 O O . PRO A 1 98 ? -2.873 -9.389 10.707 1.00 81.38 98 PRO A O 1
ATOM 797 N N . PHE A 1 99 ? -2.947 -7.205 11.205 1.00 86.31 99 PHE A N 1
ATOM 798 C CA . PHE A 1 99 ? -3.957 -7.321 12.250 1.00 86.31 99 PHE A CA 1
ATOM 799 C C . PHE A 1 99 ? -5.027 -6.257 12.034 1.00 86.31 99 PHE A C 1
ATOM 801 O O . PHE A 1 99 ? -4.835 -5.287 11.296 1.00 86.31 99 PHE A O 1
ATOM 808 N N . TRP A 1 100 ? -6.181 -6.454 12.655 1.00 88.44 100 TRP A N 1
ATOM 809 C CA . TRP A 1 100 ? -7.297 -5.532 12.541 1.00 88.44 100 TRP A CA 1
ATOM 810 C C . TRP A 1 100 ? -8.079 -5.456 13.840 1.00 88.44 100 TRP A C 1
ATOM 812 O O . TRP A 1 100 ? -8.090 -6.396 14.635 1.00 88.44 100 TRP A O 1
ATOM 822 N N . THR A 1 101 ? -8.748 -4.329 14.041 1.00 88.75 101 THR A N 1
ATOM 823 C CA . THR A 1 101 ? -9.603 -4.086 15.200 1.00 88.75 101 THR A CA 1
ATOM 824 C C . THR A 1 101 ? -10.944 -3.520 14.754 1.00 88.75 101 THR A C 1
ATOM 826 O O . THR A 1 101 ? -11.028 -2.748 13.796 1.00 88.75 101 THR A O 1
ATOM 829 N N . PHE A 1 102 ? -12.014 -3.928 15.437 1.00 86.75 102 PHE A N 1
ATOM 830 C CA . PHE A 1 102 ? -13.356 -3.392 15.228 1.00 86.75 102 PHE A CA 1
ATOM 831 C C . PHE A 1 102 ? -13.679 -2.415 16.345 1.00 86.75 102 PHE A C 1
ATOM 833 O O . PHE A 1 102 ? -13.550 -2.738 17.524 1.00 86.75 102 PHE A O 1
ATOM 840 N N . ILE A 1 103 ? -14.117 -1.222 15.964 1.00 84.25 103 ILE A N 1
ATOM 841 C CA . ILE A 1 103 ? -14.396 -0.135 16.892 1.00 84.25 103 ILE A CA 1
ATOM 842 C C . ILE A 1 103 ? -15.835 0.307 16.708 1.00 84.25 103 ILE A C 1
ATOM 844 O O . ILE A 1 103 ? -16.314 0.525 15.588 1.00 84.25 103 ILE A O 1
ATOM 848 N N . GLU A 1 104 ? -16.529 0.430 17.833 1.00 79.88 104 GLU A N 1
ATOM 849 C CA . GLU A 1 104 ? -17.846 1.043 17.873 1.00 79.88 104 GLU A CA 1
ATOM 850 C C . GLU A 1 104 ? -17.731 2.549 17.661 1.00 79.88 104 GLU A C 1
ATOM 852 O O . GLU A 1 104 ? -16.880 3.231 18.234 1.00 79.88 104 GLU A O 1
ATOM 857 N N . GLU A 1 105 ? -18.614 3.071 16.823 1.00 68.25 105 GLU A N 1
ATOM 858 C CA . GLU A 1 105 ? -18.660 4.484 16.488 1.00 68.25 105 GLU A CA 1
ATOM 859 C C . GLU A 1 105 ? -18.828 5.345 17.756 1.00 68.25 105 GLU A C 1
ATOM 861 O O . GLU A 1 105 ? -19.746 5.134 18.547 1.00 68.25 105 GLU A O 1
ATOM 866 N N . GLY A 1 106 ? -17.908 6.292 17.974 1.00 65.88 106 GLY A N 1
ATOM 867 C CA . GLY A 1 106 ? -17.920 7.200 19.129 1.00 65.88 106 GLY A CA 1
ATOM 868 C C . GLY A 1 106 ? -17.087 6.772 20.345 1.00 65.88 106 GLY A C 1
ATOM 869 O O . GLY A 1 106 ? -17.020 7.536 21.307 1.00 65.88 106 GLY A O 1
ATOM 870 N N . LYS A 1 107 ? -16.419 5.608 20.329 1.00 71.31 107 LYS A N 1
ATOM 871 C CA . LYS A 1 107 ? -15.476 5.209 21.395 1.00 71.31 107 LYS A CA 1
ATOM 872 C C . LYS A 1 107 ? -14.018 5.554 21.040 1.00 71.31 107 LYS A C 1
ATOM 874 O O . LYS A 1 107 ? -13.641 5.428 19.874 1.00 71.31 107 LYS A O 1
ATOM 879 N N . PRO A 1 108 ? -13.187 5.976 22.016 1.00 66.44 108 PRO A N 1
ATOM 880 C CA . PRO A 1 108 ? -11.767 6.233 21.781 1.00 66.44 108 PRO A CA 1
ATOM 881 C C . PRO A 1 108 ? -11.036 4.938 21.399 1.00 66.44 108 PRO A C 1
ATOM 883 O O . PRO A 1 108 ? -11.234 3.898 22.028 1.00 66.44 108 PRO A O 1
ATOM 886 N N . ASN A 1 109 ? -10.202 5.005 20.356 1.00 71.25 109 ASN A N 1
ATOM 887 C CA . ASN A 1 109 ? -9.379 3.884 19.905 1.00 71.25 109 ASN A CA 1
ATOM 888 C C . ASN A 1 109 ? -8.076 3.823 20.707 1.00 71.25 109 ASN A C 1
ATOM 890 O O . ASN A 1 109 ? -7.407 4.845 20.865 1.00 71.25 109 ASN A O 1
ATOM 894 N N . ARG A 1 110 ? -7.695 2.620 21.138 1.00 67.38 110 ARG A N 1
ATOM 895 C CA . ARG A 1 110 ? -6.339 2.311 21.584 1.00 67.38 110 ARG A CA 1
ATOM 896 C C . ARG A 1 110 ? -5.978 0.909 21.115 1.00 67.38 110 ARG A C 1
ATOM 898 O O . ARG A 1 110 ? -6.559 -0.065 21.586 1.00 67.38 110 ARG A O 1
ATOM 905 N N . THR A 1 111 ? -5.034 0.811 20.188 1.00 75.19 111 THR A N 1
ATOM 906 C CA . THR A 1 111 ? -4.481 -0.465 19.719 1.00 75.19 111 THR A CA 1
ATOM 907 C C . THR A 1 111 ? -2.961 -0.382 19.770 1.00 75.19 111 THR A C 1
ATOM 909 O O . THR A 1 111 ? -2.402 0.618 19.328 1.00 75.19 111 THR A O 1
ATOM 912 N N . GLY A 1 112 ? -2.291 -1.410 20.293 1.00 60.47 112 GLY A N 1
ATOM 913 C CA . GLY A 1 112 ? -0.833 -1.424 20.372 1.00 60.47 112 GLY A CA 1
ATOM 914 C C . GLY A 1 112 ? -0.220 -2.819 20.286 1.00 60.47 112 GLY A C 1
ATOM 915 O O . GLY A 1 112 ? -0.893 -3.817 20.544 1.00 60.47 112 GLY A O 1
ATOM 916 N N . LEU A 1 113 ? 1.049 -2.875 19.885 1.00 64.88 113 LEU A N 1
ATOM 917 C CA . LEU A 1 113 ? 1.876 -4.077 19.753 1.00 64.88 113 LEU A CA 1
ATOM 918 C C . LEU A 1 113 ? 3.298 -3.743 20.217 1.00 64.88 113 LEU A C 1
ATOM 920 O O . LEU A 1 113 ? 3.834 -2.699 19.852 1.00 64.88 113 LEU A O 1
ATOM 924 N N . GLU A 1 114 ? 3.913 -4.637 20.987 1.00 51.12 114 GLU A N 1
ATOM 925 C CA . GLU A 1 114 ? 5.293 -4.505 21.473 1.00 51.12 114 GLU A CA 1
ATOM 926 C C . GLU A 1 114 ? 6.194 -5.491 20.710 1.00 51.12 114 GLU A C 1
ATOM 928 O O . GLU A 1 114 ? 5.905 -6.691 20.678 1.00 51.12 114 GLU A O 1
ATOM 933 N N . ILE A 1 115 ? 7.250 -5.006 20.039 1.00 56.16 115 ILE A N 1
ATOM 934 C CA . ILE A 1 115 ? 8.126 -5.815 19.163 1.00 56.16 115 ILE A CA 1
ATOM 935 C C . ILE A 1 115 ? 9.612 -5.454 19.391 1.00 56.16 115 ILE A C 1
ATOM 937 O O . ILE A 1 115 ? 9.969 -4.310 19.654 1.00 56.16 115 ILE A O 1
ATOM 941 N N . THR A 1 116 ? 10.517 -6.441 19.340 1.00 44.84 116 THR A N 1
ATOM 942 C CA . THR A 1 116 ? 11.861 -6.381 19.962 1.00 44.84 116 THR A CA 1
ATOM 943 C C . THR A 1 116 ? 13.083 -6.228 19.026 1.00 44.84 116 THR A C 1
ATOM 945 O O . THR A 1 116 ? 14.198 -6.500 19.471 1.00 44.84 116 THR A O 1
ATOM 948 N N . GLN A 1 117 ? 12.968 -5.772 17.766 1.00 48.16 117 GLN A N 1
ATOM 949 C CA . GLN A 1 117 ? 14.143 -5.614 16.866 1.00 48.16 117 GLN A CA 1
ATOM 950 C C . GLN A 1 117 ? 14.099 -4.393 15.917 1.00 48.16 117 GLN A C 1
ATOM 952 O O . GLN A 1 117 ? 13.038 -3.997 15.454 1.00 48.16 117 GLN A O 1
ATOM 957 N N . PHE A 1 118 ? 15.280 -3.823 15.605 1.00 54.31 118 PHE A N 1
ATOM 958 C CA . PHE A 1 118 ? 15.487 -2.530 14.914 1.00 54.31 118 PHE A CA 1
ATOM 959 C C . PHE A 1 118 ? 16.025 -2.631 13.471 1.00 54.31 118 PHE A C 1
ATOM 961 O O . PHE A 1 118 ? 16.770 -3.557 13.154 1.00 54.31 118 PHE A O 1
ATOM 968 N N . ALA A 1 119 ? 15.813 -1.577 12.659 1.00 53.25 119 ALA A N 1
ATOM 969 C CA . ALA A 1 119 ? 16.673 -1.237 11.510 1.00 53.25 119 ALA A CA 1
ATOM 970 C C . ALA A 1 119 ? 16.967 0.281 11.398 1.00 53.25 119 ALA A C 1
ATOM 972 O O . ALA A 1 119 ? 16.419 1.100 12.138 1.00 53.25 119 ALA A O 1
ATOM 973 N N . GLN A 1 120 ? 17.928 0.627 10.531 1.00 53.56 120 GLN A N 1
ATOM 974 C CA . GLN A 1 120 ? 18.611 1.928 10.444 1.00 53.56 120 GLN A CA 1
ATOM 975 C C . GLN A 1 120 ? 17.765 3.072 9.852 1.00 53.56 120 GLN A C 1
ATOM 977 O O . GLN A 1 120 ? 16.823 2.863 9.096 1.00 53.56 120 GLN A O 1
ATOM 982 N N . LYS A 1 121 ? 18.154 4.311 10.192 1.00 51.12 121 LYS A N 1
ATOM 983 C CA . LYS A 1 121 ? 17.454 5.559 9.853 1.00 51.12 121 LYS A CA 1
ATOM 984 C C . LYS A 1 121 ? 17.764 6.034 8.428 1.00 51.12 121 LYS A C 1
ATOM 986 O O . LYS A 1 121 ? 18.894 6.422 8.143 1.00 51.12 121 LYS A O 1
ATOM 991 N N . VAL A 1 122 ? 16.734 6.125 7.592 1.00 57.62 122 VAL A N 1
ATOM 992 C CA . VAL A 1 122 ? 16.715 6.929 6.360 1.00 57.62 122 VAL A CA 1
ATOM 993 C C . VAL A 1 122 ? 15.561 7.927 6.493 1.00 57.62 122 VAL A C 1
ATOM 995 O O . VAL A 1 122 ? 14.481 7.552 6.932 1.00 57.62 122 VAL A O 1
ATOM 998 N N . ALA A 1 123 ? 15.774 9.206 6.183 1.00 64.50 123 ALA A N 1
ATOM 999 C CA . ALA A 1 123 ? 14.707 10.209 6.252 1.00 64.50 123 ALA A CA 1
ATOM 1000 C C . ALA A 1 123 ? 13.722 10.046 5.076 1.00 64.50 123 ALA A C 1
ATOM 1002 O O . ALA A 1 123 ? 14.158 9.855 3.941 1.00 64.50 123 ALA A O 1
ATOM 1003 N N . SER A 1 124 ? 12.411 10.143 5.331 1.00 70.06 124 SER A N 1
ATOM 1004 C CA . SER A 1 124 ? 11.362 10.076 4.293 1.00 70.06 124 SER A CA 1
ATOM 1005 C C . SER A 1 124 ? 10.727 11.443 4.030 1.00 70.06 124 SER A C 1
ATOM 1007 O O . SER A 1 124 ? 10.596 12.249 4.949 1.00 70.06 124 SER A O 1
ATOM 1009 N N . ASP A 1 125 ? 10.272 11.673 2.794 1.00 83.81 125 ASP A N 1
ATOM 1010 C CA . ASP A 1 125 ? 9.374 12.775 2.415 1.00 83.81 125 ASP A CA 1
ATOM 1011 C C . ASP A 1 125 ? 7.953 12.207 2.207 1.00 83.81 125 ASP A C 1
ATOM 1013 O O . ASP A 1 125 ? 7.667 11.650 1.138 1.00 83.81 125 ASP A O 1
ATOM 1017 N N . PRO A 1 126 ? 7.044 12.332 3.194 1.00 85.44 126 PRO A N 1
ATOM 1018 C CA . PRO A 1 126 ? 5.700 11.758 3.113 1.00 85.44 126 PRO A CA 1
ATOM 1019 C C . PRO A 1 126 ? 4.871 12.293 1.944 1.00 85.44 126 PRO A C 1
ATOM 1021 O O . PRO A 1 126 ? 4.069 11.562 1.359 1.00 85.44 126 PRO A O 1
ATOM 1024 N N . GLU A 1 127 ? 5.079 13.550 1.555 1.00 86.94 127 GLU A N 1
ATOM 1025 C CA . GLU A 1 127 ? 4.342 14.159 0.452 1.00 86.94 127 GLU A CA 1
ATOM 1026 C C . GLU A 1 127 ? 4.793 13.588 -0.894 1.00 86.94 127 GLU A C 1
ATOM 1028 O O . GLU A 1 127 ? 3.980 13.416 -1.807 1.00 86.94 127 GLU A O 1
ATOM 1033 N N . ARG A 1 128 ? 6.067 13.201 -1.028 1.00 84.69 128 ARG A N 1
ATOM 1034 C CA . ARG A 1 128 ? 6.528 12.431 -2.190 1.00 84.69 128 ARG A CA 1
ATOM 1035 C C . ARG A 1 128 ? 5.857 11.063 -2.254 1.00 84.69 128 ARG A C 1
ATOM 1037 O O . ARG A 1 128 ? 5.384 10.698 -3.330 1.00 84.69 128 ARG A O 1
ATOM 1044 N N . VAL A 1 129 ? 5.779 10.341 -1.133 1.00 87.62 129 VAL A N 1
ATOM 1045 C CA . VAL A 1 129 ? 5.099 9.033 -1.057 1.00 87.62 129 VAL A CA 1
ATOM 1046 C C . VAL A 1 129 ? 3.645 9.171 -1.506 1.00 87.62 129 VAL A C 1
ATOM 1048 O O . VAL A 1 129 ? 3.208 8.467 -2.414 1.00 87.62 129 VAL A O 1
ATOM 1051 N N . LYS A 1 130 ? 2.917 10.138 -0.942 1.00 91.31 130 LYS A N 1
ATOM 1052 C CA . LYS A 1 130 ? 1.521 10.435 -1.284 1.00 91.31 130 LYS A CA 1
ATOM 1053 C C . LYS A 1 130 ? 1.335 10.729 -2.772 1.00 91.31 130 LYS A C 1
ATOM 1055 O O . LYS A 1 130 ? 0.472 10.129 -3.412 1.00 91.31 130 LYS A O 1
ATOM 1060 N N . ARG A 1 131 ? 2.150 11.629 -3.340 1.00 90.12 131 ARG A N 1
ATOM 1061 C CA . ARG A 1 131 ? 2.079 11.990 -4.766 1.00 90.12 131 ARG A CA 1
ATOM 1062 C C . ARG A 1 131 ? 2.289 10.775 -5.664 1.00 90.12 131 ARG A C 1
ATOM 1064 O O . ARG A 1 131 ? 1.516 10.583 -6.600 1.00 90.12 131 ARG A O 1
ATOM 1071 N N . VAL A 1 132 ? 3.296 9.951 -5.370 1.00 89.38 132 VAL A N 1
ATOM 1072 C CA . VAL A 1 132 ? 3.569 8.738 -6.151 1.00 89.38 132 VAL A CA 1
ATOM 1073 C C . VAL A 1 132 ? 2.442 7.727 -5.978 1.00 89.38 132 VAL A C 1
ATOM 1075 O O . VAL A 1 132 ? 1.972 7.208 -6.984 1.00 89.38 132 VAL A O 1
ATOM 1078 N N . PHE A 1 133 ? 1.939 7.502 -4.761 1.00 93.81 133 PHE A N 1
ATOM 1079 C CA . PHE A 1 133 ? 0.826 6.580 -4.514 1.00 93.81 133 PHE A CA 1
ATOM 1080 C C . PHE A 1 133 ? -0.401 6.931 -5.355 1.00 93.81 133 PHE A C 1
ATOM 1082 O O . PHE A 1 133 ? -0.916 6.076 -6.075 1.00 93.81 133 PHE A O 1
ATOM 1089 N N . VAL A 1 134 ? -0.837 8.194 -5.299 1.00 91.38 134 VAL A N 1
ATOM 1090 C CA . VAL A 1 134 ? -2.009 8.675 -6.042 1.00 91.38 134 VAL A CA 1
ATOM 1091 C C . VAL A 1 134 ? -1.758 8.627 -7.549 1.00 91.38 134 VAL A C 1
ATOM 1093 O O . VAL A 1 134 ? -2.588 8.105 -8.287 1.00 91.38 134 VAL A O 1
ATOM 1096 N N . GLY A 1 135 ? -0.614 9.141 -8.010 1.00 89.31 135 GLY A N 1
ATOM 1097 C CA . GLY A 1 135 ? -0.313 9.258 -9.439 1.00 89.31 135 GLY A CA 1
ATOM 1098 C C . GLY A 1 135 ? -0.068 7.924 -10.146 1.00 89.31 135 GLY A C 1
ATOM 1099 O O . GLY A 1 135 ? -0.289 7.825 -11.347 1.00 89.31 135 GLY A O 1
ATOM 1100 N N . SER A 1 136 ? 0.366 6.895 -9.418 1.00 91.44 136 SER A N 1
ATOM 1101 C CA . SER A 1 136 ? 0.695 5.584 -9.994 1.00 91.44 136 SER A CA 1
ATOM 1102 C C . SER A 1 136 ? -0.405 4.538 -9.836 1.00 91.44 136 SER A C 1
ATOM 1104 O O . SER A 1 136 ? -0.250 3.436 -10.345 1.00 91.44 136 SER A O 1
ATOM 1106 N N . PHE A 1 137 ? -1.522 4.838 -9.165 1.00 90.88 137 PHE A N 1
ATOM 1107 C CA . PHE A 1 137 ? -2.535 3.821 -8.848 1.00 90.88 137 PHE A CA 1
ATOM 1108 C C . PHE A 1 137 ? -3.153 3.155 -10.093 1.00 90.88 137 PHE A C 1
ATOM 1110 O O . PHE A 1 137 ? -3.427 1.950 -10.098 1.00 90.88 137 PHE A O 1
ATOM 1117 N N . SER A 1 138 ? -3.345 3.921 -11.173 1.00 89.75 138 SER A N 1
ATOM 1118 C CA . SER A 1 138 ? -3.800 3.396 -12.469 1.00 89.75 138 SER A CA 1
ATOM 1119 C C . SER A 1 138 ? -2.754 2.528 -13.175 1.00 89.75 138 SER A C 1
ATOM 1121 O O . SER A 1 138 ? -3.139 1.697 -13.988 1.00 89.75 138 SER A O 1
ATOM 1123 N N . HIS A 1 139 ? -1.475 2.690 -12.827 1.00 89.44 139 HIS A N 1
ATOM 1124 C CA . HIS A 1 139 ? -0.311 1.987 -13.381 1.00 89.44 139 HIS A CA 1
ATOM 1125 C C . HIS A 1 139 ? 0.376 1.093 -12.337 1.00 89.44 139 HIS A C 1
ATOM 1127 O O . HIS A 1 139 ? 1.598 0.924 -12.326 1.00 89.44 139 HIS A O 1
ATOM 1133 N N . ARG A 1 140 ? -0.398 0.580 -11.372 1.00 90.44 140 ARG A N 1
ATOM 1134 C CA . ARG A 1 140 ? 0.143 -0.185 -10.238 1.00 90.44 140 ARG A CA 1
ATOM 1135 C C . ARG A 1 140 ? 0.857 -1.465 -10.671 1.00 90.44 140 ARG A C 1
ATOM 1137 O O . ARG A 1 140 ? 1.820 -1.867 -10.029 1.00 90.44 140 ARG A O 1
ATOM 1144 N N . GLU A 1 141 ? 0.407 -2.085 -11.762 1.00 90.25 141 GLU A N 1
ATOM 1145 C CA . GLU A 1 141 ? 1.024 -3.295 -12.311 1.00 90.25 141 GLU A CA 1
ATOM 1146 C C . GLU A 1 141 ? 2.405 -2.981 -12.892 1.00 90.25 141 GLU A C 1
ATOM 1148 O O . GLU A 1 141 ? 3.377 -3.673 -12.603 1.00 90.25 141 GLU A O 1
ATOM 1153 N N . GLU A 1 142 ? 2.517 -1.892 -13.649 1.00 91.31 142 GLU A N 1
ATOM 1154 C CA . GLU A 1 142 ? 3.767 -1.400 -14.220 1.00 91.31 142 GLU A CA 1
ATOM 1155 C C . GLU A 1 142 ? 4.741 -0.973 -13.120 1.00 91.31 142 GLU A C 1
ATOM 1157 O O . GLU A 1 142 ? 5.922 -1.318 -13.175 1.00 91.31 142 GLU A O 1
ATOM 1162 N N . LEU A 1 143 ? 4.248 -0.287 -12.081 1.00 92.62 143 LEU A N 1
ATOM 1163 C CA . LEU A 1 143 ? 5.052 0.075 -10.916 1.00 92.62 143 LEU A CA 1
ATOM 1164 C C . LEU A 1 143 ? 5.563 -1.170 -10.179 1.00 92.62 143 LEU A C 1
ATOM 1166 O O . LEU A 1 143 ? 6.738 -1.222 -9.817 1.00 92.62 143 LEU A O 1
ATOM 1170 N N . ARG A 1 144 ? 4.708 -2.180 -9.973 1.00 92.44 144 ARG A N 1
ATOM 1171 C CA . ARG A 1 144 ? 5.092 -3.449 -9.342 1.00 92.44 144 ARG A CA 1
ATOM 1172 C C . ARG A 1 144 ? 6.176 -4.157 -10.146 1.00 92.44 144 ARG A C 1
ATOM 1174 O O . ARG A 1 144 ? 7.224 -4.471 -9.593 1.00 92.44 144 ARG A O 1
ATOM 1181 N N . LEU A 1 145 ? 5.970 -4.327 -11.453 1.00 92.69 145 LEU A N 1
ATOM 1182 C CA . LEU A 1 145 ? 6.961 -4.929 -12.349 1.00 92.69 145 LEU A CA 1
ATOM 1183 C C . LEU A 1 145 ? 8.284 -4.154 -12.339 1.00 92.69 145 LEU A C 1
ATOM 1185 O O . LEU A 1 145 ? 9.356 -4.756 -12.367 1.00 92.69 145 LEU A O 1
ATOM 1189 N N . PHE A 1 146 ? 8.224 -2.822 -12.281 1.00 92.81 146 PHE A N 1
ATOM 1190 C CA . PHE A 1 146 ? 9.415 -1.983 -12.212 1.00 92.81 146 PHE A CA 1
ATOM 1191 C C . PHE A 1 146 ? 10.193 -2.230 -10.919 1.00 92.81 146 PHE A C 1
ATOM 1193 O O . PHE A 1 146 ? 11.402 -2.458 -10.960 1.00 92.81 146 PHE A O 1
ATOM 1200 N N . VAL A 1 147 ? 9.497 -2.253 -9.782 1.00 93.19 147 VAL A N 1
ATOM 1201 C CA . VAL A 1 147 ? 10.086 -2.566 -8.475 1.00 93.19 147 VAL A CA 1
ATOM 1202 C C . VAL A 1 147 ? 10.699 -3.965 -8.466 1.00 93.19 147 VAL A C 1
ATOM 1204 O O . VAL A 1 147 ? 11.850 -4.110 -8.058 1.00 93.19 147 VAL A O 1
ATOM 1207 N N . ASP A 1 148 ? 9.990 -4.973 -8.972 1.00 91.12 148 ASP A N 1
ATOM 1208 C CA . ASP A 1 148 ? 10.487 -6.352 -9.042 1.00 91.12 148 ASP A CA 1
ATOM 1209 C C . ASP A 1 148 ? 11.713 -6.472 -9.962 1.00 91.12 148 ASP A C 1
ATOM 1211 O O . ASP A 1 148 ? 12.651 -7.212 -9.674 1.00 91.12 148 ASP A O 1
ATOM 1215 N N . GLY A 1 149 ? 11.768 -5.699 -11.050 1.00 89.88 149 GLY A N 1
ATOM 1216 C CA . GLY A 1 149 ? 12.942 -5.629 -11.923 1.00 89.88 149 GLY A CA 1
ATOM 1217 C C . GLY A 1 149 ? 14.199 -5.107 -11.214 1.00 89.88 149 GLY A C 1
ATOM 1218 O O . GLY A 1 149 ? 15.327 -5.531 -11.504 1.00 89.88 149 GLY A O 1
ATOM 1219 N N . LEU A 1 150 ? 14.015 -4.207 -10.248 1.00 89.50 150 LEU 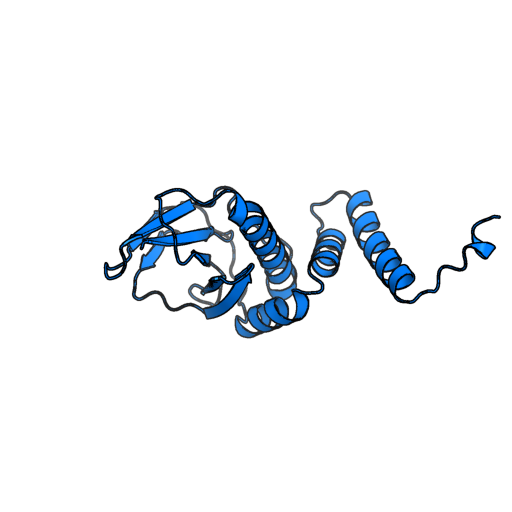A N 1
ATOM 1220 C CA . LEU A 1 150 ? 15.097 -3.600 -9.474 1.00 89.50 150 LEU A CA 1
ATOM 1221 C C . LEU A 1 150 ? 15.449 -4.375 -8.195 1.00 89.50 150 LEU A C 1
ATOM 1223 O O . LEU A 1 150 ? 16.539 -4.172 -7.656 1.00 89.50 150 LEU A O 1
ATOM 1227 N N . ASP A 1 151 ? 14.582 -5.271 -7.722 1.00 88.12 151 ASP A N 1
ATOM 1228 C CA . ASP A 1 151 ? 14.765 -5.980 -6.455 1.00 88.12 151 ASP A CA 1
ATOM 1229 C C . ASP A 1 151 ? 15.900 -7.014 -6.532 1.00 88.12 151 ASP A C 1
ATOM 1231 O O . ASP A 1 151 ? 15.774 -8.078 -7.137 1.00 88.12 151 ASP A O 1
ATOM 1235 N N . GLN A 1 152 ? 17.024 -6.716 -5.876 1.00 87.06 152 GLN A N 1
ATOM 1236 C CA . GLN A 1 152 ? 18.205 -7.586 -5.851 1.00 87.06 152 GLN A CA 1
ATOM 1237 C C . GLN A 1 152 ? 17.993 -8.909 -5.099 1.00 87.06 152 GLN A C 1
ATOM 1239 O O . GLN A 1 152 ? 18.815 -9.812 -5.243 1.00 87.06 152 GLN A O 1
ATOM 1244 N N . ARG A 1 153 ? 16.911 -9.047 -4.322 1.00 86.50 153 ARG A N 1
ATOM 1245 C CA . ARG A 1 153 ? 16.564 -10.296 -3.626 1.00 86.50 153 ARG A CA 1
ATOM 1246 C C . ARG A 1 153 ? 15.959 -11.334 -4.566 1.00 86.50 153 ARG A C 1
ATOM 1248 O O . ARG A 1 153 ? 15.972 -12.521 -4.250 1.00 86.50 153 ARG A O 1
ATOM 1255 N N . LEU A 1 154 ? 15.412 -10.902 -5.702 1.00 85.88 154 LEU A N 1
ATOM 1256 C CA . LEU A 1 154 ? 14.836 -11.801 -6.693 1.00 85.88 154 LEU A CA 1
ATOM 1257 C C . LEU A 1 154 ? 15.937 -12.419 -7.569 1.00 85.88 154 LEU A C 1
ATOM 1259 O O . LEU A 1 154 ? 16.902 -11.733 -7.927 1.00 85.88 154 LEU A O 1
ATOM 1263 N N . PRO A 1 155 ? 15.793 -13.695 -7.983 1.00 93.12 155 PRO A N 1
ATOM 1264 C CA . PRO A 1 155 ? 16.697 -14.286 -8.959 1.00 93.12 155 PRO A CA 1
ATOM 1265 C C . PRO A 1 155 ? 16.746 -13.455 -10.242 1.00 93.12 155 PRO A C 1
ATOM 1267 O O . PRO A 1 155 ? 15.740 -12.897 -10.689 1.00 93.12 155 PRO A O 1
ATOM 1270 N N . LEU A 1 156 ? 17.927 -13.405 -10.858 1.00 90.75 156 LEU A N 1
ATOM 1271 C CA . LEU A 1 156 ? 18.211 -12.551 -12.011 1.00 90.75 156 LEU A CA 1
ATOM 1272 C C . LEU A 1 156 ? 17.201 -12.739 -13.158 1.00 90.75 156 LEU A C 1
ATOM 1274 O O . LEU A 1 156 ? 16.784 -11.767 -13.783 1.00 90.75 156 LEU A O 1
ATOM 1278 N N . GLN A 1 157 ? 16.762 -13.975 -13.397 1.00 94.00 157 GLN A N 1
ATOM 1279 C CA . GLN A 1 157 ? 15.790 -14.320 -14.433 1.00 94.00 157 GLN A CA 1
ATOM 1280 C C . GLN A 1 157 ? 14.433 -13.643 -14.202 1.00 94.00 157 GLN A C 1
ATOM 1282 O O . GLN A 1 157 ? 13.853 -13.114 -15.147 1.00 94.00 157 GLN A O 1
ATOM 1287 N N . TYR A 1 158 ? 13.945 -13.614 -12.957 1.00 92.06 158 TYR A N 1
ATOM 1288 C CA . TYR A 1 158 ? 12.673 -12.964 -12.625 1.00 92.06 158 TYR A CA 1
ATOM 1289 C C . TYR A 1 158 ? 12.759 -11.452 -12.794 1.00 92.06 158 TYR A C 1
ATOM 1291 O O . TYR A 1 158 ? 11.856 -10.852 -13.364 1.00 92.06 158 TYR A O 1
ATOM 1299 N N . ARG A 1 159 ? 13.881 -10.848 -12.394 1.00 92.06 159 ARG A N 1
ATOM 1300 C CA . ARG A 1 159 ? 14.121 -9.412 -12.580 1.00 92.06 159 ARG A CA 1
ATOM 1301 C C . ARG A 1 159 ? 14.071 -9.020 -14.057 1.00 92.06 159 ARG A C 1
ATOM 1303 O O . ARG A 1 159 ? 13.391 -8.065 -14.426 1.00 92.06 159 ARG A O 1
ATOM 1310 N N . TYR A 1 160 ? 14.743 -9.788 -14.919 1.00 93.06 160 TYR A N 1
ATOM 1311 C CA . TYR A 1 160 ? 14.686 -9.572 -16.366 1.00 93.06 160 TYR A CA 1
ATOM 1312 C C . TYR A 1 160 ? 13.286 -9.780 -16.935 1.00 93.06 160 TYR A C 1
ATOM 1314 O O . TYR A 1 160 ? 12.863 -8.994 -17.779 1.00 93.06 160 TYR A O 1
ATOM 1322 N N . LEU A 1 161 ? 12.560 -10.801 -16.473 1.00 95.38 161 LEU A N 1
ATOM 1323 C CA . LEU A 1 161 ? 11.194 -11.056 -16.921 1.00 95.38 161 LEU A CA 1
ATOM 1324 C C . LEU A 1 161 ? 10.259 -9.893 -16.568 1.00 95.38 161 LEU A C 1
ATOM 1326 O O . LEU A 1 161 ? 9.467 -9.480 -17.413 1.00 95.38 161 LEU A O 1
ATOM 1330 N N . SER A 1 162 ? 10.387 -9.322 -15.367 1.00 92.62 162 SER A N 1
ATOM 1331 C CA . SER A 1 162 ? 9.596 -8.159 -14.956 1.00 92.62 162 SER A CA 1
ATOM 1332 C C . SER A 1 162 ? 9.879 -6.942 -15.839 1.00 92.62 162 SER A C 1
ATOM 1334 O O . SER A 1 162 ? 8.946 -6.324 -16.347 1.00 92.62 162 SER A O 1
ATOM 1336 N N . LEU A 1 163 ? 11.154 -6.643 -16.118 1.00 91.69 163 LEU A N 1
ATOM 1337 C CA . LEU A 1 163 ? 11.533 -5.547 -17.022 1.00 91.69 163 LEU A CA 1
ATOM 1338 C C . LEU A 1 163 ? 11.074 -5.792 -18.467 1.00 91.69 163 LEU A C 1
ATOM 1340 O O . LEU A 1 163 ? 10.563 -4.882 -19.118 1.00 91.69 163 LEU A O 1
ATOM 1344 N N . TYR A 1 164 ? 11.206 -7.024 -18.964 1.00 92.44 164 TYR A N 1
ATOM 1345 C CA . TYR A 1 164 ? 10.701 -7.410 -20.282 1.00 92.44 164 TYR A CA 1
ATOM 1346 C C . TYR A 1 164 ? 9.187 -7.214 -20.376 1.00 92.44 164 TYR A C 1
ATOM 1348 O O . TYR A 1 164 ? 8.692 -6.701 -21.378 1.00 92.44 164 TYR A O 1
ATOM 1356 N N . LYS A 1 165 ? 8.445 -7.565 -19.320 1.00 92.44 165 LYS A N 1
ATOM 1357 C CA . LYS A 1 165 ? 6.990 -7.416 -19.291 1.00 92.44 165 LYS A CA 1
ATOM 1358 C C . LYS A 1 165 ? 6.556 -5.954 -19.386 1.00 92.44 165 LYS A C 1
ATOM 1360 O O . LYS A 1 165 ? 5.579 -5.671 -20.072 1.00 92.44 165 LYS A O 1
ATOM 1365 N N . ILE A 1 166 ? 7.290 -5.031 -18.763 1.00 90.19 166 ILE A N 1
ATOM 1366 C CA . ILE A 1 166 ? 7.045 -3.585 -18.904 1.00 90.19 166 ILE A CA 1
ATOM 1367 C C . ILE A 1 166 ? 7.191 -3.160 -20.365 1.00 90.19 166 ILE A C 1
ATOM 1369 O O . ILE A 1 166 ? 6.312 -2.487 -20.897 1.00 90.19 166 ILE A O 1
ATOM 1373 N N . LEU A 1 167 ? 8.269 -3.591 -21.032 1.00 87.75 167 LEU A N 1
ATOM 1374 C CA . LEU A 1 167 ? 8.469 -3.303 -22.453 1.00 87.75 167 LEU A CA 1
ATOM 1375 C C . LEU A 1 167 ? 7.319 -3.876 -23.284 1.00 87.75 167 LEU A C 1
ATOM 1377 O O . LEU A 1 167 ? 6.721 -3.160 -24.078 1.00 87.75 167 LEU A O 1
ATOM 1381 N N . GLU A 1 168 ? 6.958 -5.141 -23.070 1.00 89.00 168 GLU A N 1
ATOM 1382 C CA . GLU A 1 168 ? 5.839 -5.782 -23.763 1.00 89.00 168 GLU A CA 1
ATOM 1383 C C . GLU A 1 168 ? 4.525 -4.994 -23.597 1.00 89.00 168 GLU A C 1
ATOM 1385 O O . GLU A 1 168 ? 3.806 -4.800 -24.578 1.00 89.00 168 GLU A O 1
ATOM 1390 N N . LEU A 1 169 ? 4.216 -4.516 -22.385 1.00 87.31 169 LE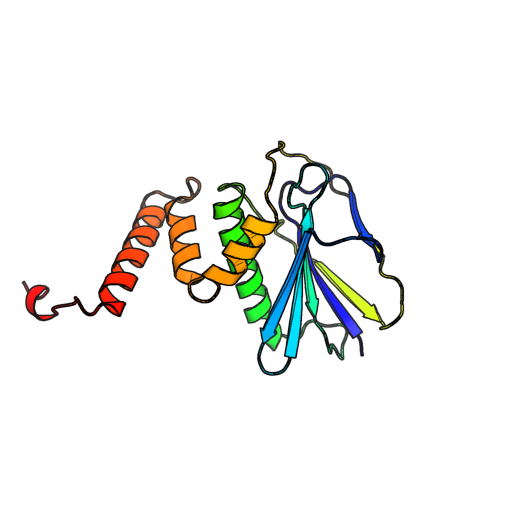U A N 1
ATOM 1391 C CA . LEU A 1 169 ? 3.020 -3.716 -22.096 1.00 87.31 169 LEU A CA 1
ATOM 1392 C C . LEU A 1 169 ? 3.020 -2.380 -22.849 1.00 87.31 169 LEU A C 1
ATOM 1394 O O . LEU A 1 169 ? 2.002 -2.033 -23.452 1.00 87.31 169 LEU A O 1
ATOM 1398 N N . GLU A 1 170 ? 4.152 -1.673 -22.877 1.00 83.00 170 GLU A N 1
ATOM 1399 C CA . GLU A 1 170 ? 4.326 -0.434 -23.651 1.00 83.00 170 GLU A CA 1
ATOM 1400 C C . GLU A 1 170 ? 4.173 -0.685 -25.159 1.00 83.00 170 GLU A C 1
ATOM 1402 O O . GLU A 1 170 ? 3.470 0.048 -25.855 1.00 83.00 170 GLU A O 1
ATOM 1407 N N . PHE A 1 171 ? 4.771 -1.759 -25.680 1.00 82.69 171 PHE A N 1
ATOM 1408 C CA . PHE A 1 171 ? 4.674 -2.111 -27.099 1.00 82.69 171 PHE A CA 1
ATOM 1409 C C . PHE A 1 171 ? 3.254 -2.535 -27.507 1.00 82.69 171 PHE A C 1
ATOM 1411 O O . PHE A 1 171 ? 2.809 -2.192 -28.606 1.00 82.69 171 PHE A O 1
ATOM 1418 N N . LYS A 1 172 ? 2.525 -3.241 -26.632 1.00 81.38 172 LYS A N 1
ATOM 1419 C CA . LYS A 1 172 ? 1.129 -3.648 -26.858 1.00 81.38 172 LYS A CA 1
ATOM 1420 C C . LYS A 1 172 ? 0.164 -2.468 -26.834 1.00 81.38 172 LYS A C 1
ATOM 1422 O O . LYS A 1 172 ? -0.697 -2.377 -27.702 1.00 81.38 17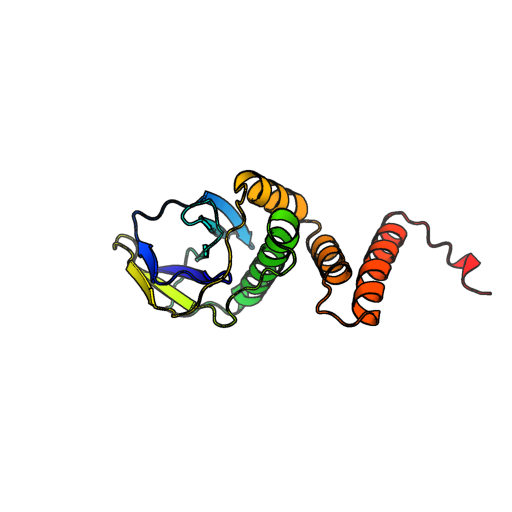2 LYS A O 1
ATOM 1427 N N . THR A 1 173 ? 0.311 -1.554 -25.878 1.00 77.19 173 THR A N 1
ATOM 1428 C CA . THR A 1 173 ? -0.562 -0.371 -25.780 1.00 77.19 173 THR A CA 1
ATOM 1429 C C . THR A 1 173 ? -0.302 0.649 -26.887 1.00 77.19 173 THR A C 1
ATOM 1431 O O . THR A 1 173 ? -1.241 1.304 -27.332 1.00 77.19 173 THR A O 1
ATOM 1434 N N . ARG A 1 174 ? 0.937 0.755 -27.389 1.00 75.75 174 ARG A N 1
ATOM 1435 C CA . ARG A 1 174 ? 1.306 1.675 -28.483 1.00 75.75 174 ARG A CA 1
ATOM 1436 C C . ARG A 1 174 ? 1.201 1.076 -29.893 1.00 75.75 174 ARG A C 1
ATOM 1438 O O . ARG A 1 174 ? 1.545 1.750 -30.858 1.00 75.75 174 ARG A O 1
ATOM 1445 N N . GLY A 1 175 ? 0.703 -0.156 -30.036 1.00 56.44 175 GLY A N 1
ATOM 1446 C CA . GLY A 1 175 ? 0.322 -0.732 -31.333 1.00 56.44 175 GLY A CA 1
ATOM 1447 C C . GLY A 1 175 ? 1.477 -1.054 -32.291 1.00 56.44 175 GLY A C 1
ATOM 1448 O O . GLY A 1 175 ? 1.261 -1.121 -33.496 1.00 56.44 175 GLY A O 1
ATOM 1449 N N . HIS A 1 176 ? 2.699 -1.264 -31.795 1.00 57.06 176 HIS A N 1
ATOM 1450 C CA . HIS A 1 176 ? 3.862 -1.573 -32.646 1.00 57.06 176 HIS A CA 1
ATOM 1451 C C . HIS A 1 176 ? 4.108 -3.078 -32.859 1.00 57.06 176 HIS A C 1
ATOM 1453 O O . HIS A 1 176 ? 5.154 -3.464 -33.382 1.00 57.06 176 HIS A O 1
ATOM 1459 N N . TRP A 1 177 ? 3.157 -3.938 -32.484 1.00 56.53 177 TRP A N 1
ATOM 1460 C CA . TRP A 1 177 ? 3.177 -5.343 -32.889 1.00 56.53 177 TRP A CA 1
ATOM 1461 C C . TRP A 1 177 ? 2.757 -5.447 -34.358 1.00 56.53 177 TRP A C 1
ATOM 1463 O O . TRP A 1 177 ? 1.579 -5.508 -34.691 1.00 56.53 177 TRP A O 1
ATOM 1473 N N . HIS A 1 178 ? 3.742 -5.421 -35.254 1.00 58.31 178 HIS A N 1
ATOM 1474 C CA . HIS A 1 178 ? 3.559 -5.942 -36.603 1.00 58.31 178 HIS A CA 1
ATOM 1475 C C . HIS A 1 178 ? 3.665 -7.468 -36.518 1.00 58.31 178 HIS A C 1
ATOM 1477 O O . HIS A 1 178 ? 4.775 -8.001 -36.591 1.00 58.31 178 HIS A O 1
ATOM 1483 N N . ASP A 1 179 ? 2.533 -8.155 -36.336 1.00 56.72 179 ASP A N 1
ATOM 1484 C CA . ASP A 1 179 ? 2.454 -9.628 -36.327 1.00 56.72 179 ASP A CA 1
ATOM 1485 C C . ASP A 1 179 ? 3.160 -10.238 -37.555 1.00 56.72 179 ASP A C 1
ATOM 1487 O O . ASP A 1 179 ? 3.846 -11.257 -37.466 1.00 56.72 179 ASP A O 1
ATOM 1491 N N . ASP A 1 180 ? 3.111 -9.523 -38.678 1.00 56.84 180 ASP A N 1
ATOM 1492 C CA . ASP A 1 180 ? 3.726 -9.847 -39.965 1.00 56.84 180 ASP A CA 1
ATOM 1493 C C . ASP A 1 180 ? 5.262 -10.002 -39.919 1.00 56.84 180 ASP A C 1
ATOM 1495 O O . ASP A 1 180 ? 5.850 -10.556 -40.845 1.00 56.84 180 ASP A O 1
ATOM 1499 N N . LYS A 1 181 ? 5.938 -9.492 -38.878 1.00 54.59 181 LYS A N 1
ATOM 1500 C CA . LYS A 1 181 ? 7.409 -9.526 -38.739 1.00 54.59 181 LYS A CA 1
ATOM 1501 C C . LYS A 1 181 ? 7.922 -10.572 -37.748 1.00 54.59 181 LYS A C 1
ATOM 1503 O O . LYS A 1 181 ? 9.134 -10.705 -37.601 1.00 54.59 181 LYS A O 1
ATOM 1508 N N . LEU A 1 182 ? 7.028 -11.284 -37.064 1.00 54.09 182 LEU A N 1
ATOM 1509 C CA . LEU A 1 182 ? 7.379 -12.317 -36.081 1.00 54.09 182 LEU A CA 1
ATOM 1510 C C . LEU A 1 182 ? 7.196 -13.744 -36.618 1.00 54.09 182 LEU A C 1
ATOM 1512 O O . LEU A 1 182 ? 7.679 -14.688 -36.000 1.00 54.09 182 LEU A O 1
ATOM 1516 N N . ALA A 1 183 ? 6.560 -13.900 -37.782 1.00 47.16 183 ALA A N 1
ATOM 1517 C CA . ALA A 1 183 ? 6.568 -15.133 -38.561 1.00 47.16 183 ALA A CA 1
ATOM 1518 C C . ALA A 1 183 ? 7.787 -15.148 -39.503 1.00 47.16 183 ALA A C 1
ATOM 1520 O O . ALA A 1 183 ? 7.663 -14.919 -40.706 1.00 47.16 183 ALA A O 1
ATOM 1521 N N . GLY A 1 184 ? 8.973 -15.345 -38.925 1.00 46.78 184 GLY A N 1
ATOM 1522 C CA . GLY A 1 184 ? 10.203 -15.690 -39.640 1.00 46.78 184 GLY A CA 1
ATOM 1523 C C . GLY A 1 184 ? 10.601 -17.118 -39.322 1.00 46.78 184 GLY A C 1
ATOM 1524 O O . GLY A 1 184 ? 10.745 -17.402 -38.112 1.00 46.78 184 GLY A O 1
#

Sequence (184 aa):
MKTCFYYWLIEPIPHEFEDTSESIPAFEIPIRFGTVTHTLALFVGDGGLPQYARLRLSNIETENIPEAILPMLQSVKEHLISVLRVTFDPQMTLFPYPFWTFIEEGKPNRTGLEITQFAQKVASDPERVKRVFVGSFSHREELRLFVDGLDQRLPLQYRYLSLYKILELEFKTRGHWHDDKLAG